Protein AF-A0A0R2FWJ2-F1 (afdb_monomer_lite)

Organism: NCBI:txid81857

pLDDT: mean 81.69, std 14.86, range [31.66, 96.94]

Structure (mmCIF, N/CA/C/O backbone):
data_AF-A0A0R2FWJ2-F1
#
_entry.id   AF-A0A0R2FWJ2-F1
#
loop_
_atom_site.group_PDB
_atom_site.id
_atom_site.type_symbol
_atom_site.label_atom_id
_atom_site.label_alt_id
_atom_site.label_comp_id
_atom_site.label_asym_id
_atom_site.label_entity_id
_atom_site.label_seq_id
_atom_site.pdbx_PDB_ins_code
_atom_site.Cartn_x
_atom_site.Cartn_y
_atom_site.Cartn_z
_atom_site.occupancy
_atom_site.B_iso_or_equiv
_atom_site.auth_seq_id
_atom_site.auth_comp_id
_atom_site.auth_asym_id
_atom_site.auth_atom_id
_atom_site.pdbx_PDB_model_num
ATOM 1 N N . MET A 1 1 ? -7.868 25.963 41.388 1.00 44.84 1 MET A N 1
ATOM 2 C CA . MET A 1 1 ? -6.825 24.918 41.203 1.00 44.84 1 MET A CA 1
ATOM 3 C C . MET A 1 1 ? -7.304 23.746 40.318 1.00 44.84 1 MET A C 1
ATOM 5 O O . MET A 1 1 ? -7.117 22.586 40.662 1.00 44.84 1 MET A O 1
ATOM 9 N N . THR A 1 2 ? -7.894 24.006 39.146 1.00 50.72 2 THR A N 1
ATOM 10 C CA . THR A 1 2 ? -8.572 22.974 38.318 1.00 50.72 2 THR A CA 1
ATOM 11 C C . THR A 1 2 ? -7.975 22.787 36.914 1.00 50.72 2 THR A C 1
ATOM 13 O O . THR A 1 2 ? -8.258 21.780 36.269 1.00 50.72 2 THR A O 1
ATOM 16 N N . ASN A 1 3 ? -7.087 23.681 36.459 1.00 49.19 3 ASN A N 1
ATOM 17 C CA . ASN A 1 3 ? -6.489 23.609 35.116 1.00 49.19 3 ASN A CA 1
ATOM 18 C C . ASN A 1 3 ? -5.319 22.613 35.000 1.00 49.19 3 ASN A C 1
ATOM 20 O O . ASN A 1 3 ? -5.151 21.996 33.952 1.00 49.19 3 ASN A O 1
ATOM 24 N N . GLY A 1 4 ? -4.558 22.370 36.076 1.00 49.94 4 GLY A N 1
ATOM 25 C CA . GLY A 1 4 ? -3.396 21.465 36.040 1.00 49.94 4 GLY A CA 1
ATOM 26 C C . GLY A 1 4 ? -3.750 19.980 35.870 1.00 49.94 4 GLY A C 1
ATOM 27 O O . GLY A 1 4 ? -3.051 19.254 35.168 1.00 49.94 4 GLY A O 1
ATOM 28 N N . LYS A 1 5 ? -4.869 19.520 36.452 1.00 53.81 5 LYS A N 1
ATOM 29 C CA . LYS A 1 5 ? -5.333 18.125 36.312 1.00 53.81 5 LYS A CA 1
ATOM 30 C C . LYS A 1 5 ? -5.916 17.845 34.922 1.00 53.81 5 LYS A C 1
ATOM 32 O O . LYS A 1 5 ? -5.626 16.793 34.359 1.00 53.81 5 LYS A O 1
ATOM 37 N N . LYS A 1 6 ? -6.652 18.807 34.346 1.00 57.78 6 LYS A N 1
ATOM 38 C CA . LYS A 1 6 ? -7.176 18.722 32.971 1.00 57.78 6 LYS A CA 1
ATOM 39 C C . LYS A 1 6 ? -6.047 18.709 31.941 1.00 57.78 6 LYS A C 1
ATOM 41 O O . LYS A 1 6 ? -6.050 17.837 31.086 1.00 57.78 6 LYS A O 1
ATOM 46 N N . GLY A 1 7 ? -5.055 19.596 32.087 1.00 60.72 7 GLY A N 1
ATOM 47 C CA . GLY A 1 7 ? -3.872 19.640 31.219 1.00 60.72 7 GLY A CA 1
ATOM 48 C C . GLY A 1 7 ? -3.038 18.357 31.264 1.00 60.72 7 GLY A C 1
ATOM 49 O O . GLY A 1 7 ? -2.607 17.864 30.230 1.00 60.72 7 GLY A O 1
ATOM 50 N N . LYS A 1 8 ? -2.864 17.760 32.451 1.00 58.31 8 LYS A N 1
ATOM 51 C CA . LYS A 1 8 ? -2.154 16.481 32.605 1.00 58.31 8 LYS A CA 1
ATOM 52 C C . LYS A 1 8 ? -2.916 15.314 31.963 1.00 58.31 8 LYS A C 1
ATOM 54 O O . LYS A 1 8 ? -2.298 14.468 31.327 1.00 58.31 8 LYS A O 1
ATOM 59 N N . GLN A 1 9 ? -4.245 15.278 32.087 1.00 67.69 9 GLN A N 1
ATOM 60 C CA . GLN A 1 9 ? -5.081 14.252 31.451 1.00 67.69 9 GLN A CA 1
ATOM 61 C C . GLN A 1 9 ? -5.111 14.377 29.923 1.00 67.69 9 GLN A C 1
ATOM 63 O O . GLN A 1 9 ? -4.990 13.360 29.241 1.00 67.69 9 GLN A O 1
ATOM 68 N N . THR A 1 10 ? -5.203 15.591 29.371 1.00 66.56 10 THR A N 1
ATOM 69 C CA . THR A 1 10 ? -5.123 15.792 27.914 1.00 66.56 10 THR A CA 1
ATOM 70 C C . THR A 1 10 ? -3.747 15.441 27.358 1.00 66.56 10 THR A C 1
ATOM 72 O O . THR A 1 10 ? -3.674 14.857 26.280 1.00 66.56 10 THR A O 1
ATOM 75 N N . LEU A 1 11 ? -2.663 15.716 28.092 1.00 64.69 11 LEU A N 1
ATOM 76 C CA . LEU A 1 11 ? -1.311 15.332 27.672 1.00 64.69 11 LEU A CA 1
ATOM 77 C C . LEU A 1 11 ? -1.111 13.813 27.663 1.00 64.69 11 LEU A C 1
ATOM 79 O O . LEU A 1 11 ? -0.530 13.279 26.725 1.00 64.69 11 LEU A O 1
ATOM 83 N N . ILE A 1 12 ? -1.617 13.111 28.681 1.00 72.19 12 ILE A N 1
ATOM 84 C CA . ILE A 1 12 ? -1.548 11.644 28.751 1.00 72.19 12 ILE A CA 1
ATOM 85 C C . ILE A 1 12 ? -2.386 11.015 27.630 1.00 72.19 12 ILE A C 1
ATOM 87 O O . ILE A 1 12 ? -1.925 10.089 26.967 1.00 72.19 12 ILE A O 1
ATOM 91 N N . ALA A 1 13 ? -3.578 11.551 27.355 1.00 70.94 13 ALA A N 1
ATOM 92 C CA . ALA A 1 13 ? -4.409 11.093 26.244 1.00 70.94 13 ALA A CA 1
ATOM 93 C C . ALA A 1 13 ? -3.731 11.324 24.880 1.00 70.94 13 ALA A C 1
ATOM 95 O O . ALA A 1 13 ? -3.728 10.429 24.037 1.00 70.94 13 ALA A O 1
ATOM 96 N N . ALA A 1 14 ? -3.098 12.484 24.678 1.00 68.50 14 ALA A N 1
ATOM 97 C CA . ALA A 1 14 ? -2.323 12.770 23.472 1.00 68.50 14 ALA A CA 1
ATOM 98 C C . ALA A 1 14 ? -1.078 11.869 23.352 1.00 68.50 14 ALA A C 1
ATOM 100 O O . ALA A 1 14 ? -0.763 11.397 22.263 1.00 68.50 14 ALA A O 1
ATOM 101 N N . GLY A 1 15 ? -0.398 11.568 24.461 1.00 68.12 15 GLY A N 1
ATOM 102 C CA . GLY A 1 15 ? 0.719 10.621 24.485 1.00 68.12 15 GLY A CA 1
ATOM 103 C C . GLY A 1 15 ? 0.290 9.208 24.084 1.00 68.12 15 GLY A C 1
ATOM 104 O O . GLY A 1 15 ? 0.913 8.594 23.220 1.00 68.12 15 GLY A O 1
ATOM 105 N N . ASN A 1 16 ? -0.830 8.725 24.627 1.00 77.44 16 ASN A N 1
ATOM 106 C CA . ASN A 1 16 ? -1.402 7.425 24.267 1.00 77.44 16 ASN A CA 1
ATOM 107 C C . ASN A 1 16 ? -1.866 7.381 22.801 1.00 77.44 16 ASN A C 1
ATOM 109 O O . ASN A 1 16 ? -1.733 6.348 22.138 1.00 77.44 16 ASN A O 1
ATOM 113 N N . TRP A 1 17 ? -2.367 8.507 22.283 1.00 76.31 17 TRP A N 1
ATOM 114 C CA . TRP A 1 17 ? -2.730 8.689 20.876 1.00 76.31 17 TRP A CA 1
ATOM 115 C C . TRP A 1 17 ? -1.514 8.516 19.959 1.00 76.31 17 TRP A C 1
ATOM 117 O O . TRP A 1 17 ? -1.523 7.661 19.071 1.00 76.31 17 TRP A O 1
ATOM 127 N N . VAL A 1 18 ? -0.436 9.264 20.223 1.00 75.69 18 VAL A N 1
ATOM 128 C CA . VAL A 1 18 ? 0.813 9.179 19.449 1.00 75.69 18 VAL A CA 1
ATOM 129 C C . VAL A 1 18 ? 1.409 7.774 19.538 1.00 75.69 18 VAL A C 1
ATOM 131 O O . VAL A 1 18 ? 1.821 7.215 18.523 1.00 75.69 18 VAL A O 1
ATOM 134 N N . TRP A 1 19 ? 1.407 7.172 20.729 1.00 78.75 19 TRP A N 1
ATOM 135 C CA . TRP A 1 19 ? 1.943 5.830 20.942 1.00 78.75 19 TRP A CA 1
ATOM 136 C C . TRP A 1 19 ? 1.187 4.755 20.149 1.00 78.75 19 TRP A C 1
ATOM 138 O O . TRP A 1 19 ? 1.800 3.903 19.503 1.00 78.75 19 TRP A O 1
ATOM 148 N N . SER A 1 20 ? -0.146 4.816 20.130 1.00 80.25 20 SER A N 1
ATOM 149 C CA . SER A 1 20 ? -0.970 3.857 19.381 1.00 80.25 20 SER A CA 1
ATOM 150 C C . SER A 1 20 ? -0.665 3.933 17.878 1.00 80.25 20 SER A C 1
ATOM 152 O O . SER A 1 20 ? -0.404 2.909 17.241 1.00 80.25 20 SER A O 1
ATOM 154 N N . LEU A 1 21 ? -0.582 5.148 17.324 1.00 77.75 21 LEU A N 1
ATOM 155 C CA . LEU A 1 21 ? -0.245 5.365 15.912 1.00 77.75 21 LEU A CA 1
ATOM 156 C C . LEU A 1 21 ? 1.183 4.960 15.558 1.00 77.75 21 LEU A C 1
ATOM 158 O O . LEU A 1 21 ? 1.403 4.409 14.474 1.00 77.75 21 LEU A O 1
ATOM 162 N N . PHE A 1 22 ? 2.123 5.189 16.473 1.00 81.88 22 PHE A N 1
ATOM 163 C CA . PHE A 1 22 ? 3.499 4.731 16.340 1.00 81.88 22 PHE A CA 1
ATOM 164 C C . PHE A 1 22 ? 3.560 3.205 16.239 1.00 81.88 22 PHE A C 1
ATOM 166 O O . PHE A 1 22 ? 4.126 2.672 15.288 1.00 81.88 22 PHE A O 1
ATOM 173 N N . THR A 1 23 ? 2.908 2.476 17.149 1.00 84.50 23 THR A N 1
ATOM 174 C CA . THR A 1 23 ? 2.935 1.002 17.117 1.00 84.50 23 THR A CA 1
ATOM 175 C C . THR A 1 23 ? 2.277 0.406 15.867 1.00 84.50 23 THR A C 1
ATOM 177 O O . THR A 1 23 ? 2.767 -0.599 15.348 1.00 84.50 23 THR A O 1
ATOM 180 N N . ALA A 1 24 ? 1.225 1.041 15.335 1.00 83.81 24 ALA A N 1
ATOM 181 C CA . ALA A 1 24 ? 0.614 0.641 14.066 1.00 83.81 24 ALA A CA 1
ATOM 182 C C . ALA A 1 24 ? 1.570 0.829 12.874 1.00 83.81 24 ALA A C 1
ATOM 184 O O . ALA A 1 24 ? 1.695 -0.056 12.027 1.00 83.81 24 ALA A O 1
ATOM 185 N N . ASN A 1 25 ? 2.279 1.958 12.823 1.00 84.75 25 ASN A N 1
ATOM 186 C CA . ASN A 1 25 ? 3.270 2.224 11.781 1.00 84.75 25 ASN A CA 1
ATOM 187 C C . ASN A 1 25 ? 4.496 1.318 11.891 1.00 84.75 25 ASN A C 1
ATOM 189 O O . ASN A 1 25 ? 4.996 0.882 10.861 1.00 84.75 25 ASN A O 1
ATOM 193 N N . VAL A 1 26 ? 4.972 1.007 13.101 1.00 84.38 26 VAL A N 1
ATOM 194 C CA . VAL A 1 26 ? 6.078 0.055 13.302 1.00 84.38 26 VAL A CA 1
ATOM 195 C C . VAL A 1 26 ? 5.707 -1.311 12.725 1.00 84.38 26 VAL A C 1
ATOM 197 O O . VAL A 1 26 ? 6.494 -1.888 11.977 1.00 84.38 26 VAL A O 1
ATOM 200 N N . ALA A 1 27 ? 4.496 -1.804 13.002 1.00 88.12 27 ALA A N 1
ATOM 201 C CA . ALA A 1 27 ? 4.009 -3.049 12.408 1.00 88.12 27 ALA A CA 1
ATOM 202 C C . ALA A 1 27 ? 3.964 -2.967 10.876 1.00 88.12 27 ALA A C 1
ATOM 204 O O . ALA A 1 27 ? 4.498 -3.840 10.194 1.00 88.12 27 ALA A O 1
ATOM 205 N N . TRP A 1 28 ? 3.373 -1.898 10.333 1.00 88.62 28 TRP A N 1
ATOM 206 C CA . TRP A 1 28 ? 3.296 -1.691 8.888 1.00 88.62 28 TRP A CA 1
ATOM 207 C C . TRP A 1 28 ? 4.685 -1.639 8.237 1.00 88.62 28 TRP A C 1
ATOM 209 O O . TRP A 1 28 ? 4.905 -2.278 7.209 1.00 88.62 28 TRP A O 1
ATOM 219 N N . PHE A 1 29 ? 5.630 -0.921 8.846 1.00 86.69 29 PHE A N 1
ATOM 220 C CA . PHE A 1 29 ? 6.991 -0.772 8.343 1.00 86.69 29 PHE A CA 1
ATOM 221 C C . PHE A 1 29 ? 7.725 -2.109 8.330 1.00 86.69 29 PHE A C 1
ATOM 223 O O . PHE A 1 29 ? 8.293 -2.463 7.304 1.00 86.69 29 PHE A O 1
ATOM 230 N N . LEU A 1 30 ? 7.662 -2.884 9.418 1.00 88.44 30 LEU A N 1
ATOM 231 C CA . LEU A 1 30 ? 8.299 -4.203 9.476 1.00 88.44 30 LEU A CA 1
ATOM 232 C C . LEU A 1 30 ? 7.738 -5.161 8.419 1.00 88.44 30 LEU A C 1
ATOM 234 O O . LEU A 1 30 ? 8.506 -5.873 7.778 1.00 88.44 30 LEU A O 1
ATOM 238 N N . ILE A 1 31 ? 6.423 -5.134 8.185 1.00 89.88 31 ILE A N 1
ATOM 239 C CA . ILE A 1 31 ? 5.777 -5.942 7.139 1.00 89.88 31 ILE A CA 1
ATOM 240 C C . ILE A 1 31 ? 6.250 -5.519 5.738 1.00 89.88 31 ILE A C 1
ATOM 242 O O . ILE A 1 31 ? 6.457 -6.366 4.873 1.00 89.88 31 ILE A O 1
ATOM 246 N N . ASN A 1 32 ? 6.425 -4.217 5.500 1.00 89.06 32 ASN A N 1
ATOM 247 C CA . ASN A 1 32 ? 6.738 -3.667 4.177 1.00 89.06 32 ASN A CA 1
ATOM 248 C C . ASN A 1 32 ? 8.227 -3.431 3.922 1.00 89.06 32 ASN A C 1
ATOM 250 O O . ASN A 1 32 ? 8.587 -3.036 2.813 1.00 89.06 32 ASN A O 1
ATOM 254 N N . PHE A 1 33 ? 9.095 -3.660 4.904 1.00 86.56 33 PHE A N 1
ATOM 255 C CA . PHE A 1 33 ? 10.507 -3.290 4.831 1.00 86.56 33 PHE A CA 1
ATOM 256 C C . PHE A 1 33 ? 11.197 -3.869 3.590 1.00 86.56 33 PHE A C 1
ATOM 258 O O . PHE A 1 33 ? 11.823 -3.142 2.821 1.00 86.56 33 PHE A O 1
ATOM 265 N N . THR A 1 34 ? 10.995 -5.161 3.328 1.00 87.25 34 THR A N 1
ATOM 266 C CA . THR A 1 34 ? 11.561 -5.843 2.157 1.00 87.25 34 THR A CA 1
ATOM 267 C C . THR A 1 34 ? 11.037 -5.274 0.835 1.00 87.25 34 THR A C 1
ATOM 269 O O . THR A 1 34 ? 11.797 -5.120 -0.123 1.00 87.25 34 THR A O 1
ATOM 272 N N . MET A 1 35 ? 9.751 -4.910 0.781 1.00 89.75 35 MET A N 1
ATOM 273 C CA . MET A 1 35 ? 9.154 -4.270 -0.394 1.00 89.75 35 MET A CA 1
ATOM 274 C C . MET A 1 35 ? 9.800 -2.903 -0.644 1.00 89.75 35 MET A C 1
ATOM 276 O O . MET A 1 35 ? 10.223 -2.625 -1.764 1.00 89.75 35 MET A O 1
ATOM 280 N N . ILE A 1 36 ? 9.964 -2.087 0.402 1.00 87.12 36 ILE A N 1
ATOM 281 C CA . ILE A 1 36 ? 10.589 -0.758 0.318 1.00 87.12 36 ILE A CA 1
ATOM 282 C C . ILE A 1 36 ? 12.020 -0.861 -0.225 1.00 87.12 36 ILE A C 1
ATOM 284 O O . ILE A 1 36 ? 12.383 -0.122 -1.141 1.00 87.12 36 ILE A O 1
ATOM 288 N N . LEU A 1 37 ? 12.816 -1.807 0.285 1.00 86.44 37 LEU A N 1
ATOM 289 C CA . LEU A 1 37 ? 14.166 -2.058 -0.230 1.00 86.44 37 LEU A CA 1
ATOM 290 C C . LEU A 1 37 ? 14.150 -2.454 -1.710 1.00 86.44 37 LEU A C 1
ATOM 292 O O . LEU A 1 37 ? 14.967 -1.965 -2.490 1.00 86.44 37 LEU A O 1
ATOM 296 N N . THR A 1 38 ? 13.193 -3.291 -2.107 1.00 90.19 38 THR A N 1
ATOM 297 C CA . THR A 1 38 ? 13.032 -3.723 -3.501 1.00 90.19 38 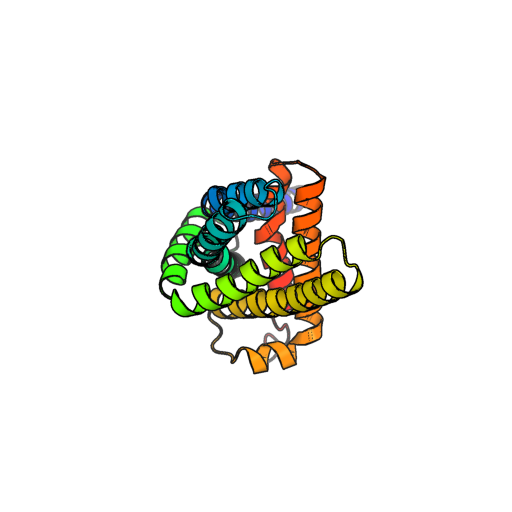THR A CA 1
ATOM 298 C C . THR A 1 38 ? 12.670 -2.550 -4.412 1.00 90.19 38 THR A C 1
ATOM 300 O O . THR A 1 38 ? 13.233 -2.440 -5.499 1.00 90.19 38 THR A O 1
ATOM 303 N N . VAL A 1 39 ? 11.806 -1.627 -3.971 1.00 88.00 39 VAL A N 1
ATOM 304 C CA . VAL A 1 39 ? 11.484 -0.392 -4.714 1.00 88.00 39 VAL A CA 1
ATOM 305 C C . VAL A 1 39 ? 12.723 0.482 -4.901 1.00 88.00 39 VAL A C 1
ATOM 307 O O . VAL A 1 39 ? 12.977 0.947 -6.013 1.00 88.00 39 VAL A O 1
ATOM 310 N N . ILE A 1 40 ? 13.515 0.686 -3.843 1.00 87.00 40 ILE A N 1
ATOM 311 C CA . ILE A 1 40 ? 14.754 1.478 -3.905 1.00 87.00 40 ILE A CA 1
ATOM 312 C C . ILE A 1 40 ? 15.730 0.846 -4.901 1.00 87.00 40 ILE A C 1
ATOM 314 O O . ILE A 1 40 ? 16.229 1.528 -5.797 1.00 87.00 40 ILE A O 1
ATOM 318 N N . LEU A 1 41 ? 15.947 -0.465 -4.801 1.00 88.81 41 LEU A N 1
ATOM 319 C CA . LEU A 1 41 ? 16.839 -1.194 -5.696 1.00 88.81 41 LEU A CA 1
ATOM 320 C C . LEU A 1 41 ? 16.356 -1.120 -7.153 1.00 88.81 41 LEU A C 1
ATOM 322 O O . LEU A 1 41 ? 17.127 -0.776 -8.051 1.00 88.81 41 LEU A O 1
ATOM 326 N N . LEU A 1 42 ? 15.060 -1.340 -7.385 1.00 90.31 42 LEU A N 1
ATOM 327 C CA . LEU A 1 42 ? 14.442 -1.219 -8.704 1.00 90.31 42 LEU A CA 1
ATOM 328 C C . LEU A 1 42 ? 14.582 0.200 -9.274 1.00 90.31 42 LEU A C 1
ATOM 330 O O . LEU A 1 42 ? 14.796 0.355 -10.477 1.00 90.31 42 LEU A O 1
ATOM 334 N N . SER A 1 43 ? 14.524 1.240 -8.435 1.00 86.25 43 SER A N 1
ATOM 335 C CA . SER A 1 43 ? 14.673 2.642 -8.853 1.00 86.25 43 SER A CA 1
ATOM 336 C C . SER A 1 43 ? 16.072 2.982 -9.380 1.00 86.25 43 SER A C 1
ATOM 338 O O . SER A 1 43 ? 16.196 3.875 -10.218 1.00 86.25 43 SER A O 1
ATOM 340 N N . HIS A 1 44 ? 17.104 2.225 -9.004 1.00 89.00 44 HIS A N 1
ATOM 341 C CA . HIS A 1 44 ? 18.488 2.445 -9.448 1.00 89.00 44 HIS A CA 1
ATOM 342 C C . HIS A 1 44 ? 18.938 1.514 -10.581 1.00 89.00 44 HIS A C 1
ATOM 344 O O . HIS A 1 44 ? 19.948 1.779 -11.226 1.00 89.00 44 HIS A O 1
ATOM 350 N N . LEU A 1 45 ? 18.177 0.459 -10.881 1.00 91.75 45 LEU A N 1
ATOM 351 C CA . LEU A 1 45 ? 18.521 -0.466 -11.962 1.00 91.75 45 LEU A CA 1
ATOM 352 C C . LEU A 1 45 ? 18.292 0.129 -13.361 1.00 91.75 45 LEU A C 1
ATOM 354 O O . LEU A 1 45 ? 17.248 0.745 -13.588 1.00 91.75 45 LEU A O 1
ATOM 358 N N . PRO A 1 46 ? 19.196 -0.082 -14.331 1.00 93.25 46 PRO A N 1
ATOM 359 C CA . PRO A 1 46 ? 18.925 0.255 -15.724 1.00 93.25 46 PRO A CA 1
ATOM 360 C C . PRO A 1 46 ? 17.800 -0.625 -16.284 1.00 93.25 46 PRO A C 1
ATOM 362 O O . PRO A 1 46 ? 17.584 -1.749 -15.827 1.00 93.25 46 PRO A O 1
ATOM 365 N N . ILE A 1 47 ? 17.085 -0.118 -17.291 1.00 93.62 47 ILE A N 1
ATOM 366 C CA . ILE A 1 47 ? 16.023 -0.880 -17.959 1.00 93.62 47 ILE A CA 1
ATOM 367 C C . ILE A 1 47 ? 16.662 -2.068 -18.692 1.00 93.62 47 ILE A C 1
ATOM 369 O O . ILE A 1 47 ? 17.542 -1.894 -19.530 1.00 93.62 47 ILE A O 1
ATOM 373 N N . GLY A 1 48 ? 16.218 -3.279 -18.363 1.00 93.38 48 GLY A N 1
ATOM 374 C CA . GLY A 1 48 ? 16.740 -4.534 -18.899 1.00 93.38 48 GLY A CA 1
ATOM 375 C C . GLY A 1 48 ? 16.092 -5.744 -18.226 1.00 93.38 48 GLY A C 1
ATOM 376 O O . GLY A 1 48 ? 15.174 -5.595 -17.419 1.00 93.38 48 GLY A O 1
ATOM 377 N N . ILE A 1 49 ? 16.580 -6.951 -18.522 1.00 93.38 49 ILE A N 1
ATOM 378 C CA . ILE A 1 49 ? 16.031 -8.199 -17.955 1.00 93.38 49 ILE A CA 1
ATOM 379 C C . ILE A 1 49 ? 15.988 -8.173 -16.411 1.00 93.38 49 ILE A C 1
ATOM 381 O O . ILE A 1 49 ? 14.926 -8.467 -15.857 1.00 93.38 49 ILE A O 1
ATOM 385 N N . PRO A 1 50 ? 17.055 -7.755 -15.690 1.00 94.00 50 PRO A N 1
ATOM 386 C CA . PRO A 1 50 ? 17.020 -7.701 -14.226 1.00 94.00 50 PRO A CA 1
ATOM 387 C C . PRO A 1 50 ? 15.952 -6.744 -13.682 1.00 94.00 50 PRO A C 1
ATOM 389 O O . PRO A 1 50 ? 15.319 -7.039 -12.672 1.00 94.00 50 PRO A O 1
ATOM 392 N N . PHE A 1 51 ? 15.709 -5.625 -14.370 1.00 94.88 51 PHE A N 1
ATOM 393 C CA . PHE A 1 51 ? 14.680 -4.657 -13.992 1.00 94.88 51 PHE A CA 1
ATOM 394 C C . PHE A 1 51 ? 13.279 -5.272 -14.051 1.00 94.88 51 PHE A C 1
ATOM 396 O O . PHE A 1 51 ? 12.528 -5.171 -13.085 1.00 94.88 51 PHE A O 1
ATOM 403 N N . PHE A 1 52 ? 12.934 -5.972 -15.135 1.00 94.38 52 PHE A N 1
ATOM 404 C CA . PHE A 1 52 ? 11.622 -6.617 -15.246 1.00 94.38 52 PHE A CA 1
ATOM 405 C C . PHE A 1 52 ? 11.462 -7.797 -14.282 1.00 94.38 52 PHE A C 1
ATOM 407 O O . PHE A 1 52 ? 10.403 -7.939 -13.673 1.00 94.38 52 PHE A O 1
ATOM 414 N N . ALA A 1 53 ? 12.511 -8.601 -14.083 1.00 95.19 53 ALA A N 1
ATOM 415 C CA . ALA A 1 53 ? 12.486 -9.704 -13.123 1.00 95.19 53 ALA A CA 1
ATOM 416 C C . ALA A 1 53 ? 12.213 -9.207 -11.693 1.00 95.19 53 ALA A C 1
ATOM 418 O O . ALA A 1 53 ? 11.327 -9.717 -11.007 1.00 95.19 53 ALA A O 1
ATOM 419 N N . ILE A 1 54 ? 12.917 -8.157 -11.264 1.00 94.56 54 ILE A N 1
ATOM 420 C CA . ILE A 1 54 ? 12.711 -7.546 -9.945 1.00 94.56 54 ILE A CA 1
ATOM 421 C C . ILE A 1 54 ? 11.365 -6.814 -9.884 1.00 94.56 54 ILE A C 1
ATOM 423 O O . ILE A 1 54 ? 10.708 -6.835 -8.847 1.00 94.56 54 ILE A O 1
ATOM 427 N N . GLY A 1 55 ? 10.897 -6.244 -10.996 1.00 94.88 55 GLY A N 1
ATOM 428 C CA . GLY A 1 55 ? 9.552 -5.682 -11.122 1.00 94.88 55 GLY A CA 1
ATOM 429 C C . GLY A 1 55 ? 8.441 -6.704 -10.856 1.00 94.88 55 GLY A C 1
ATOM 430 O O . GLY A 1 55 ? 7.487 -6.401 -10.141 1.00 94.88 55 GLY A O 1
ATOM 431 N N . LEU A 1 56 ? 8.578 -7.935 -11.357 1.00 95.69 56 LEU A N 1
ATOM 432 C CA . LEU A 1 56 ? 7.632 -9.020 -11.071 1.00 95.69 56 LEU A CA 1
ATOM 433 C C . LEU A 1 56 ? 7.671 -9.443 -9.598 1.00 95.69 56 LEU A C 1
ATOM 435 O O . LEU A 1 56 ? 6.620 -9.636 -8.983 1.00 95.69 56 LEU A O 1
ATOM 439 N N . ILE A 1 57 ? 8.867 -9.525 -9.008 1.00 96.00 57 ILE A N 1
ATOM 440 C CA . ILE A 1 57 ? 9.023 -9.781 -7.567 1.00 96.00 57 ILE A CA 1
ATOM 441 C C . ILE A 1 57 ? 8.335 -8.675 -6.759 1.00 96.00 57 ILE A C 1
ATOM 443 O O . ILE A 1 57 ? 7.598 -8.971 -5.818 1.00 96.00 57 ILE A O 1
ATOM 447 N N . LEU A 1 58 ? 8.515 -7.413 -7.156 1.00 94.81 58 LEU A N 1
ATOM 448 C CA . LEU A 1 58 ? 7.873 -6.271 -6.515 1.00 94.81 58 LEU A CA 1
ATOM 449 C C . LEU A 1 58 ? 6.343 -6.377 -6.568 1.00 94.81 58 LEU A C 1
ATOM 451 O O . LEU A 1 58 ? 5.696 -6.134 -5.554 1.00 94.81 58 LEU A O 1
ATOM 455 N N . ILE A 1 59 ? 5.759 -6.787 -7.698 1.00 96.25 59 ILE A N 1
ATOM 456 C CA . ILE A 1 59 ? 4.308 -7.030 -7.804 1.00 96.25 59 ILE A CA 1
ATOM 457 C C . ILE A 1 59 ? 3.859 -8.091 -6.790 1.00 96.25 59 ILE A C 1
ATOM 459 O O . ILE A 1 59 ? 2.886 -7.875 -6.063 1.00 96.25 59 ILE A O 1
ATOM 463 N N . GLY A 1 60 ? 4.590 -9.202 -6.674 1.00 95.50 60 GLY A N 1
ATOM 464 C CA . GLY A 1 60 ? 4.314 -10.221 -5.656 1.00 95.50 60 GLY A CA 1
ATOM 465 C C . GLY A 1 60 ? 4.387 -9.659 -4.232 1.00 95.50 60 GLY A C 1
ATOM 466 O O . GLY A 1 60 ? 3.496 -9.894 -3.414 1.00 95.50 60 GLY A O 1
ATOM 467 N N . MET A 1 61 ? 5.402 -8.842 -3.945 1.00 95.00 61 MET A N 1
ATOM 468 C CA . MET A 1 61 ? 5.561 -8.190 -2.643 1.00 95.00 61 MET A CA 1
ATOM 469 C C . MET A 1 61 ? 4.444 -7.183 -2.342 1.00 95.00 61 MET A C 1
ATOM 471 O O . MET A 1 61 ? 3.961 -7.136 -1.212 1.00 95.00 61 MET A O 1
ATOM 475 N N . LEU A 1 62 ? 3.980 -6.416 -3.329 1.00 93.81 62 LEU A N 1
ATOM 476 C CA . LEU A 1 62 ? 2.841 -5.508 -3.169 1.00 93.81 62 LEU A CA 1
ATOM 477 C C . LEU A 1 62 ? 1.556 -6.277 -2.815 1.00 93.81 62 LEU A C 1
ATOM 479 O O . LEU A 1 62 ? 0.786 -5.822 -1.963 1.00 93.81 62 LEU A O 1
ATOM 483 N N . ALA A 1 63 ? 1.347 -7.451 -3.422 1.00 95.69 63 ALA A N 1
ATOM 484 C CA . ALA A 1 63 ? 0.176 -8.297 -3.184 1.00 95.69 63 ALA A CA 1
ATOM 485 C C . ALA A 1 63 ? 0.173 -8.942 -1.788 1.00 95.69 63 ALA A C 1
ATOM 487 O O . ALA A 1 63 ? -0.883 -9.056 -1.166 1.00 95.69 63 ALA A O 1
ATOM 488 N N . VAL A 1 64 ? 1.340 -9.362 -1.291 1.00 95.06 64 VAL A N 1
ATOM 489 C CA . VAL A 1 64 ? 1.474 -10.079 -0.008 1.00 95.06 64 VAL A CA 1
ATOM 490 C C . VAL A 1 64 ? 1.680 -9.121 1.171 1.00 95.06 64 VAL A C 1
ATOM 492 O O . VAL A 1 64 ? 1.137 -9.324 2.258 1.00 95.06 64 VAL A O 1
ATOM 495 N N . PHE A 1 65 ? 2.435 -8.044 0.983 1.00 93.06 65 PHE A N 1
ATOM 496 C CA . PHE A 1 65 ? 2.813 -7.151 2.078 1.00 93.06 65 PHE A CA 1
ATOM 497 C C . PHE A 1 65 ? 1.992 -5.863 2.063 1.00 93.06 65 PHE A C 1
ATOM 499 O O . PHE A 1 65 ? 1.272 -5.568 3.019 1.00 93.06 65 PHE A O 1
ATOM 506 N N . THR A 1 66 ? 2.031 -5.103 0.972 1.00 90.94 66 THR A N 1
ATOM 507 C CA . THR A 1 66 ? 1.577 -3.702 0.975 1.00 90.94 66 THR A CA 1
ATOM 508 C C . THR A 1 66 ? 0.070 -3.529 0.983 1.00 90.94 66 THR A C 1
ATOM 510 O O . THR A 1 66 ? -0.458 -2.820 1.840 1.00 90.94 66 THR A O 1
ATOM 513 N N . LEU A 1 67 ? -0.653 -4.192 0.085 1.00 93.12 67 LEU A N 1
ATOM 514 C CA . LEU A 1 67 ? -2.112 -4.062 0.043 1.00 93.12 67 LEU A CA 1
ATOM 515 C C . LEU A 1 67 ? -2.804 -4.665 1.278 1.00 93.12 67 LEU A C 1
ATOM 517 O O . LEU A 1 67 ? -3.676 -3.999 1.854 1.00 93.12 67 LEU A O 1
ATOM 521 N N . PRO A 1 68 ? -2.402 -5.857 1.767 1.00 93.12 68 PRO A N 1
ATOM 522 C CA . PRO A 1 68 ? -2.974 -6.411 2.989 1.00 93.12 68 PRO A CA 1
ATOM 523 C C . PRO A 1 68 ? -2.654 -5.554 4.217 1.00 93.12 68 PRO A C 1
ATOM 525 O O . PRO A 1 68 ? -3.521 -5.343 5.064 1.00 93.12 68 PRO A O 1
ATOM 528 N N . SER A 1 69 ? -1.435 -5.008 4.312 1.00 91.88 69 SER A N 1
ATOM 529 C CA . SER A 1 69 ? -1.049 -4.156 5.446 1.00 91.88 69 SER A CA 1
ATOM 530 C C . SER A 1 69 ? -1.775 -2.812 5.451 1.00 91.88 69 SER A C 1
ATOM 532 O O . SER A 1 69 ? -2.105 -2.321 6.527 1.00 91.88 69 SER A O 1
ATOM 534 N N . LEU A 1 70 ? -2.097 -2.235 4.288 1.00 91.00 70 LEU A N 1
ATOM 535 C CA . LEU A 1 70 ? -2.920 -1.025 4.217 1.00 91.00 70 LEU A CA 1
ATOM 536 C C . LEU A 1 70 ? -4.321 -1.272 4.798 1.00 91.00 70 LEU A C 1
ATOM 538 O O . LEU A 1 70 ? -4.784 -0.511 5.646 1.00 91.00 70 LEU A O 1
ATOM 542 N N . THR A 1 71 ? -4.958 -2.377 4.401 1.00 91.56 71 THR A N 1
ATOM 543 C CA . THR A 1 71 ? -6.261 -2.802 4.948 1.00 91.56 71 THR A CA 1
ATOM 544 C C . THR A 1 71 ? -6.174 -3.032 6.460 1.00 91.56 71 THR A C 1
ATOM 546 O O . THR A 1 71 ? -7.045 -2.605 7.218 1.00 91.56 71 THR A O 1
ATOM 549 N N . ALA A 1 72 ? -5.085 -3.652 6.918 1.00 91.62 72 ALA A N 1
ATOM 550 C CA . ALA A 1 72 ? -4.848 -3.909 8.331 1.00 91.62 72 ALA A CA 1
ATOM 551 C C . ALA A 1 72 ? -4.680 -2.634 9.165 1.00 91.62 72 ALA A C 1
ATOM 553 O O . ALA A 1 72 ? -5.162 -2.580 10.298 1.00 91.62 72 ALA A O 1
ATOM 554 N N . VAL A 1 73 ? -4.027 -1.607 8.611 1.00 90.06 73 VAL A N 1
ATOM 555 C CA . VAL A 1 73 ? -3.903 -0.302 9.267 1.00 90.06 73 VAL A CA 1
ATOM 556 C C . VAL A 1 73 ? -5.263 0.386 9.359 1.00 90.06 73 VAL A C 1
ATOM 558 O O . VAL A 1 73 ? -5.589 0.888 10.431 1.00 90.06 73 VAL A O 1
ATOM 561 N N . PHE A 1 74 ? -6.094 0.350 8.311 1.00 89.19 74 PHE A N 1
ATOM 562 C CA . PHE A 1 74 ? -7.462 0.881 8.396 1.00 89.19 74 PHE A CA 1
ATOM 563 C C . PHE A 1 74 ? -8.303 0.164 9.459 1.00 89.19 74 PHE A C 1
ATOM 565 O O . PHE A 1 74 ? -8.962 0.832 10.251 1.00 89.19 74 PHE A O 1
ATOM 572 N N . ALA A 1 75 ? -8.214 -1.165 9.551 1.00 88.19 75 ALA A N 1
ATOM 573 C CA . ALA A 1 75 ? -8.893 -1.932 10.598 1.00 88.19 75 ALA A CA 1
ATOM 574 C C . ALA A 1 75 ? -8.373 -1.612 12.012 1.00 88.19 75 ALA A C 1
ATOM 576 O O . ALA A 1 75 ? -9.139 -1.573 12.974 1.00 88.19 75 ALA A O 1
ATOM 577 N N . ALA A 1 76 ? -7.066 -1.379 12.163 1.00 87.00 76 ALA A N 1
ATOM 578 C CA . ALA A 1 76 ? -6.489 -0.980 13.443 1.00 87.00 76 ALA A CA 1
ATOM 579 C C . ALA A 1 76 ? -6.920 0.436 13.853 1.00 87.00 76 ALA A C 1
ATOM 581 O O . ALA A 1 76 ? -7.191 0.666 15.028 1.00 87.00 76 ALA A O 1
ATOM 582 N N . VAL A 1 77 ? -7.012 1.365 12.896 1.00 84.88 77 VAL A N 1
ATOM 583 C CA . VAL A 1 77 ? -7.500 2.734 13.121 1.00 84.88 77 VAL A CA 1
ATOM 584 C C . VAL A 1 77 ? -8.983 2.748 13.492 1.00 84.88 77 VAL A C 1
ATOM 586 O O . VAL A 1 77 ? -9.361 3.477 14.405 1.00 84.88 77 VAL A O 1
ATOM 589 N N . ASP A 1 78 ? -9.802 1.926 12.836 1.00 84.44 78 ASP A N 1
ATOM 590 C CA . ASP A 1 78 ? -11.229 1.782 13.142 1.00 84.44 78 ASP A CA 1
ATOM 591 C C . ASP A 1 78 ? -11.454 1.319 14.592 1.00 84.44 78 ASP A C 1
ATOM 593 O O . ASP A 1 78 ? -12.125 1.999 15.369 1.00 84.44 78 ASP A O 1
ATOM 597 N N . ARG A 1 79 ? -10.779 0.236 15.009 1.00 80.62 79 ARG A N 1
ATOM 598 C CA . ARG A 1 79 ? -10.820 -0.231 16.408 1.00 80.62 79 ARG A CA 1
ATOM 599 C C . ARG A 1 79 ? -10.285 0.799 17.388 1.00 80.62 79 ARG A C 1
ATOM 601 O O . ARG A 1 79 ? -10.839 0.974 18.468 1.00 80.62 79 ARG A O 1
ATOM 608 N N . TRP A 1 80 ? -9.215 1.492 17.013 1.00 81.00 80 TRP A N 1
ATOM 609 C CA . TRP A 1 80 ? -8.618 2.522 17.848 1.00 81.00 80 TRP A CA 1
ATOM 610 C C . TRP A 1 80 ? -9.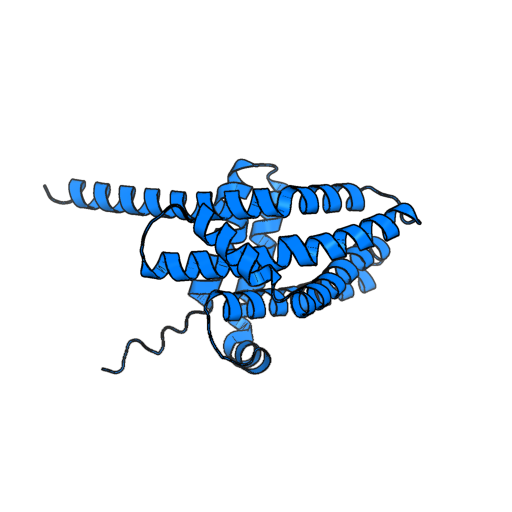581 3.694 18.117 1.00 81.00 80 TRP A C 1
ATOM 612 O O . TRP A 1 80 ? -9.590 4.207 19.236 1.00 81.00 80 TRP A O 1
ATOM 622 N N . GLU A 1 81 ? -10.435 4.081 17.160 1.00 74.25 81 GLU A N 1
ATOM 623 C CA . GLU A 1 81 ? -11.480 5.088 17.411 1.00 74.25 81 GLU A CA 1
ATOM 624 C C . GLU A 1 81 ? -12.546 4.621 18.417 1.00 74.25 81 GLU A C 1
ATOM 626 O O . GLU A 1 81 ? -13.136 5.462 19.095 1.00 74.25 81 GLU A O 1
ATOM 631 N N . ILE A 1 82 ? -12.795 3.312 18.521 1.00 75.12 82 ILE A N 1
ATOM 632 C CA . ILE A 1 82 ? -13.796 2.735 19.432 1.00 75.12 82 ILE A CA 1
ATOM 633 C C . ILE A 1 82 ? -13.201 2.526 20.834 1.00 75.12 82 ILE A C 1
ATOM 635 O O . ILE A 1 82 ? -13.830 2.859 21.835 1.00 75.12 82 ILE A O 1
ATOM 639 N N . GLU A 1 83 ? -11.981 1.992 20.910 1.00 73.56 83 GLU A N 1
ATOM 640 C CA . GLU A 1 83 ? -11.349 1.536 22.159 1.00 73.56 83 GLU A CA 1
ATOM 641 C C . GLU A 1 83 ? -10.443 2.604 22.812 1.00 73.56 83 GLU A C 1
ATOM 643 O O . GLU A 1 83 ? -10.078 2.493 23.982 1.00 73.56 83 GLU A O 1
ATOM 648 N N . GLY A 1 84 ? -10.084 3.670 22.088 1.00 59.59 84 GLY A N 1
ATOM 649 C CA . GLY A 1 84 ? -9.465 4.889 22.624 1.00 59.59 84 GLY A CA 1
ATOM 650 C C . GLY A 1 84 ? -7.966 4.821 22.957 1.00 59.59 84 GLY A C 1
ATOM 651 O O . GLY A 1 84 ? -7.304 5.862 22.927 1.00 59.59 84 GLY A O 1
ATOM 652 N N . SER A 1 85 ? -7.383 3.647 23.233 1.00 62.56 85 SER A N 1
ATOM 653 C CA . SER A 1 85 ? -5.922 3.488 23.388 1.00 62.56 85 SER A CA 1
ATOM 654 C C . SER A 1 85 ? -5.469 2.027 23.461 1.00 62.56 85 SER A C 1
ATOM 656 O O . SER A 1 85 ? -6.121 1.220 24.115 1.00 62.56 85 SER A O 1
ATOM 658 N N . GLY A 1 86 ? -4.307 1.706 22.879 1.00 65.81 86 GLY A N 1
ATOM 659 C CA . GLY A 1 86 ? -3.683 0.384 23.002 1.00 65.81 86 GLY A CA 1
ATOM 660 C C . GLY A 1 86 ? -2.503 0.182 22.048 1.00 65.81 86 GLY A C 1
ATOM 661 O O . GLY A 1 86 ? -2.308 0.944 21.102 1.00 65.81 86 GLY A O 1
ATOM 662 N N . THR A 1 87 ? -1.693 -0.852 22.280 1.00 72.12 87 THR A N 1
ATOM 663 C CA . THR A 1 87 ? -0.634 -1.258 21.345 1.00 72.12 87 THR A CA 1
ATOM 664 C C . THR A 1 87 ? -1.260 -1.897 20.101 1.00 72.12 87 THR A C 1
ATOM 666 O O . THR A 1 87 ? -1.621 -3.071 20.089 1.00 72.12 87 THR A O 1
ATOM 669 N N . LEU A 1 88 ? -1.370 -1.128 19.014 1.00 82.81 88 LEU A N 1
ATOM 670 C CA . LEU A 1 88 ? -2.018 -1.559 17.766 1.00 82.81 88 LEU A CA 1
ATOM 671 C C . LEU A 1 88 ? -1.174 -2.534 16.937 1.00 82.81 88 LEU A C 1
ATOM 673 O O . LEU A 1 88 ? -1.646 -3.043 15.924 1.00 82.81 88 LEU A O 1
ATOM 677 N N . PHE A 1 89 ? 0.055 -2.824 17.365 1.00 83.75 89 PHE A N 1
ATOM 678 C CA . PHE A 1 89 ? 0.972 -3.717 16.663 1.00 83.75 89 PHE A CA 1
ATOM 679 C C . PHE A 1 89 ? 0.352 -5.091 16.365 1.00 83.75 89 PHE A C 1
ATOM 681 O O . PHE A 1 89 ? 0.314 -5.536 15.217 1.00 83.75 89 PHE A O 1
ATOM 688 N N . THR A 1 90 ? -0.172 -5.762 17.394 1.00 84.69 90 THR A N 1
ATOM 689 C CA . THR A 1 90 ? -0.758 -7.105 17.258 1.00 84.69 90 THR A CA 1
ATOM 690 C C . THR A 1 90 ? -2.051 -7.069 16.448 1.00 84.69 90 THR A C 1
ATOM 692 O O . THR A 1 90 ? -2.318 -7.994 15.682 1.00 84.69 90 THR A O 1
ATOM 695 N N . THR A 1 91 ? -2.823 -5.986 16.563 1.00 87.06 91 THR A N 1
ATOM 696 C CA . THR A 1 91 ? -4.029 -5.738 15.766 1.00 87.06 91 THR A CA 1
ATOM 697 C C . THR A 1 91 ? -3.696 -5.614 14.283 1.00 87.06 91 THR A C 1
ATOM 699 O O . THR A 1 91 ? -4.307 -6.303 13.467 1.00 87.06 91 THR A O 1
ATOM 702 N N . VAL A 1 92 ? -2.687 -4.812 13.923 1.00 89.00 92 VAL A N 1
ATOM 703 C CA . VAL A 1 92 ? -2.211 -4.696 12.536 1.00 89.00 92 VAL A CA 1
ATOM 704 C C . VAL A 1 92 ? -1.730 -6.053 12.026 1.00 89.00 92 VAL A C 1
ATOM 706 O O . VAL A 1 92 ? -2.140 -6.473 10.950 1.00 89.00 92 VAL A O 1
ATOM 709 N N . PHE A 1 93 ? -0.928 -6.788 12.797 1.00 89.31 93 PHE A N 1
ATOM 710 C CA . PHE A 1 93 ? -0.404 -8.080 12.347 1.00 89.31 93 PHE A CA 1
ATOM 711 C C . PHE A 1 93 ? -1.510 -9.130 12.126 1.00 89.31 93 PHE A C 1
ATOM 713 O O . PHE A 1 93 ? -1.534 -9.808 11.099 1.00 89.31 93 PHE A O 1
ATOM 720 N N . LYS A 1 94 ? -2.478 -9.231 13.047 1.00 91.06 94 LYS A N 1
ATOM 721 C CA . LYS A 1 94 ? -3.632 -10.135 12.900 1.00 91.06 94 LYS A CA 1
ATOM 722 C C . LYS A 1 94 ? -4.493 -9.766 11.692 1.00 91.06 94 LYS A C 1
ATOM 724 O O . LYS A 1 94 ? -4.850 -10.644 10.909 1.00 91.06 94 LYS A O 1
ATOM 729 N N . ASN A 1 95 ? -4.805 -8.482 11.519 1.00 91.75 95 ASN A N 1
ATOM 730 C CA . ASN A 1 95 ? -5.615 -8.027 10.389 1.00 91.75 95 ASN A CA 1
ATOM 731 C C . ASN A 1 95 ? -4.873 -8.167 9.054 1.00 91.75 95 ASN A C 1
ATOM 733 O O . ASN A 1 95 ? -5.504 -8.454 8.041 1.00 91.75 95 ASN A O 1
ATOM 737 N N . TRP A 1 96 ? -3.543 -8.046 9.049 1.00 94.25 96 TRP A N 1
ATOM 738 C CA . TRP A 1 96 ? -2.714 -8.323 7.876 1.00 94.25 96 TRP A CA 1
ATOM 739 C C . TRP A 1 96 ? -2.841 -9.790 7.443 1.00 94.25 96 TRP A C 1
ATOM 741 O O . TRP A 1 96 ? -3.133 -10.055 6.276 1.00 94.25 96 TRP A O 1
ATOM 751 N N . LEU A 1 97 ? -2.743 -10.736 8.386 1.00 92.94 97 LEU A N 1
ATOM 752 C CA . LEU A 1 97 ? -2.954 -12.164 8.111 1.00 92.94 97 LEU A CA 1
ATOM 753 C C . LEU A 1 97 ? -4.368 -12.471 7.592 1.00 92.94 97 LEU A C 1
ATOM 755 O O . LEU A 1 97 ? -4.541 -13.332 6.730 1.00 92.94 97 LEU A O 1
ATOM 759 N N . LEU A 1 98 ? -5.392 -11.774 8.089 1.00 92.31 98 LEU A N 1
ATOM 760 C CA . LEU A 1 98 ? -6.757 -11.922 7.577 1.00 92.31 98 LEU A CA 1
ATOM 761 C C . LEU A 1 98 ? -6.896 -11.359 6.157 1.00 92.31 98 LEU A C 1
ATOM 763 O O . LEU A 1 98 ? -7.504 -12.004 5.302 1.00 92.31 98 LEU A O 1
ATOM 767 N N . ALA A 1 99 ? -6.296 -10.200 5.882 1.00 91.19 99 ALA A N 1
ATOM 768 C CA . ALA A 1 99 ? -6.335 -9.558 4.572 1.00 91.19 99 ALA A CA 1
ATOM 769 C C . ALA A 1 99 ? -5.567 -10.346 3.490 1.00 91.19 99 ALA A C 1
ATOM 771 O O . ALA A 1 99 ? -5.930 -10.273 2.313 1.00 91.19 99 ALA A O 1
ATOM 772 N N . LEU A 1 100 ? -4.573 -11.162 3.870 1.00 91.50 100 LEU A N 1
ATOM 773 C CA . LEU A 1 100 ? -3.886 -12.092 2.959 1.00 91.50 100 LEU A CA 1
ATOM 774 C C . LEU A 1 100 ? -4.834 -13.102 2.304 1.00 91.50 100 LEU A C 1
ATOM 776 O O . LEU A 1 100 ? -4.602 -13.502 1.163 1.00 91.50 100 LEU A O 1
ATOM 780 N N . LYS A 1 101 ? -5.926 -13.484 2.980 1.00 91.38 101 LYS A N 1
ATOM 781 C CA . LYS A 1 101 ? -6.912 -14.431 2.430 1.00 91.38 101 LYS A CA 1
ATOM 782 C C . LYS A 1 101 ? -7.571 -13.911 1.150 1.00 91.38 101 LYS A C 1
ATOM 784 O O . LYS A 1 101 ? -8.049 -14.697 0.342 1.00 91.38 101 LYS A O 1
ATOM 789 N N . GLN A 1 102 ? -7.559 -12.597 0.928 1.00 89.00 102 GLN A N 1
ATOM 790 C CA . GLN A 1 102 ? -8.106 -11.954 -0.267 1.00 89.00 102 GLN A CA 1
ATOM 791 C C . GLN A 1 102 ? -7.067 -11.836 -1.395 1.00 89.00 102 GLN A C 1
ATOM 793 O O . GLN A 1 102 ? -6.997 -10.822 -2.092 1.00 89.00 102 GLN A O 1
ATOM 798 N N . TRP A 1 103 ? -6.261 -12.885 -1.572 1.00 87.81 103 TRP A N 1
ATOM 799 C CA . TRP A 1 103 ? -5.126 -12.946 -2.495 1.00 87.81 103 TRP A CA 1
ATOM 800 C C . TRP A 1 103 ? -5.451 -12.449 -3.909 1.00 87.81 103 TRP A C 1
ATOM 802 O O . TRP A 1 103 ? -4.708 -11.633 -4.441 1.00 87.81 103 TRP A O 1
ATOM 812 N N . GLN A 1 104 ? -6.570 -12.881 -4.498 1.00 91.06 104 GLN A N 1
ATOM 813 C CA . GLN A 1 104 ? -6.932 -12.519 -5.875 1.00 91.06 104 GLN A CA 1
ATOM 814 C C . GLN A 1 104 ? -7.087 -11.003 -6.051 1.00 91.06 104 GLN A C 1
ATOM 816 O O . GLN A 1 104 ? -6.489 -10.412 -6.948 1.00 91.06 104 GLN A O 1
ATOM 821 N N . ASN A 1 105 ? -7.828 -10.356 -5.147 1.00 90.00 105 ASN A N 1
ATOM 822 C CA . ASN A 1 105 ? -8.014 -8.906 -5.169 1.00 90.00 105 ASN A CA 1
ATOM 823 C C . ASN A 1 105 ? -6.686 -8.173 -4.964 1.00 90.00 105 ASN A C 1
ATOM 825 O O . ASN A 1 105 ? -6.402 -7.197 -5.657 1.00 90.00 105 ASN A O 1
ATOM 829 N N . ASN A 1 106 ? -5.862 -8.656 -4.032 1.00 92.94 106 ASN A N 1
ATOM 830 C CA . ASN A 1 106 ? -4.558 -8.060 -3.769 1.00 92.94 106 ASN A CA 1
ATOM 831 C C . ASN A 1 106 ? -3.641 -8.191 -4.991 1.00 92.94 106 ASN A C 1
ATOM 833 O O . ASN A 1 106 ? -2.983 -7.225 -5.358 1.00 92.94 106 ASN A O 1
ATOM 837 N N . LEU A 1 107 ? -3.641 -9.336 -5.674 1.00 94.69 107 LEU A N 1
ATOM 838 C CA . LEU A 1 107 ? -2.829 -9.549 -6.868 1.00 94.69 107 LEU A CA 1
ATOM 839 C C . LEU A 1 107 ? -3.238 -8.626 -8.023 1.00 94.69 107 LEU A C 1
ATOM 841 O O . LEU A 1 107 ? -2.361 -8.072 -8.684 1.00 94.69 107 LEU A O 1
ATOM 845 N N . ILE A 1 108 ? -4.541 -8.419 -8.249 1.00 95.19 108 ILE A N 1
ATOM 846 C CA . ILE A 1 108 ? -5.038 -7.512 -9.299 1.00 95.19 108 ILE A CA 1
ATOM 847 C C . ILE A 1 108 ? -4.545 -6.086 -9.040 1.00 95.19 108 ILE A C 1
ATOM 849 O O . ILE A 1 108 ? -3.881 -5.491 -9.890 1.00 95.19 108 ILE A O 1
ATOM 853 N N . PHE A 1 109 ? -4.809 -5.549 -7.846 1.00 94.81 109 PHE A N 1
ATOM 854 C CA . PHE A 1 109 ? -4.383 -4.192 -7.502 1.00 94.81 109 PHE A CA 1
ATOM 855 C C . PHE A 1 109 ? -2.859 -4.051 -7.472 1.00 94.81 109 PHE A C 1
ATOM 857 O O . PHE A 1 109 ? -2.340 -3.021 -7.896 1.00 94.81 109 PHE A O 1
ATOM 864 N N . ALA A 1 110 ? -2.134 -5.079 -7.029 1.00 95.69 110 ALA A N 1
ATOM 865 C CA . ALA A 1 110 ? -0.676 -5.078 -7.014 1.00 95.69 110 ALA A CA 1
ATOM 866 C C . ALA A 1 110 ? -0.089 -5.087 -8.424 1.00 95.69 110 ALA A C 1
ATOM 868 O O . ALA A 1 110 ? 0.884 -4.385 -8.678 1.00 95.69 110 ALA A O 1
ATOM 869 N N . SER A 1 111 ? -0.691 -5.842 -9.343 1.00 96.50 111 SER A N 1
ATOM 870 C CA . SER A 1 111 ? -0.261 -5.897 -10.742 1.00 96.50 111 SER A CA 1
ATOM 871 C C . SER A 1 111 ? -0.483 -4.555 -11.430 1.00 96.50 111 SER A C 1
ATOM 873 O O . SER A 1 111 ? 0.416 -4.059 -12.104 1.00 96.50 111 SER A O 1
ATOM 875 N N . LEU A 1 112 ? -1.641 -3.925 -11.203 1.00 96.94 112 LEU A N 1
ATOM 876 C CA . LEU A 1 112 ? -1.924 -2.583 -11.714 1.00 96.94 112 LEU A CA 1
ATOM 877 C C . LEU A 1 112 ? -0.957 -1.546 -11.123 1.00 96.94 112 LEU A C 1
ATOM 879 O O . LEU A 1 112 ? -0.369 -0.763 -11.865 1.00 96.94 112 LEU A O 1
ATOM 883 N N . LEU A 1 113 ? -0.743 -1.565 -9.804 1.00 94.25 113 LEU A N 1
ATOM 884 C CA . LEU A 1 113 ? 0.114 -0.593 -9.122 1.00 94.25 113 LEU A CA 1
ATOM 885 C C . LEU A 1 113 ? 1.590 -0.770 -9.495 1.00 94.25 113 LEU A C 1
ATOM 887 O O . LEU A 1 113 ? 2.273 0.207 -9.797 1.00 94.25 113 LEU A O 1
ATOM 891 N N . GLY A 1 114 ? 2.076 -2.011 -9.516 1.00 94.19 114 GLY A N 1
ATOM 892 C CA . GLY A 1 114 ? 3.430 -2.335 -9.950 1.00 94.19 114 GLY A CA 1
ATOM 893 C C . GLY A 1 114 ? 3.644 -2.018 -11.428 1.00 94.19 114 GLY A C 1
ATOM 894 O O . GLY A 1 114 ? 4.665 -1.431 -11.773 1.00 94.19 114 GLY A O 1
ATOM 895 N N . GLY A 1 115 ? 2.658 -2.298 -12.286 1.00 95.56 115 GLY A N 1
ATOM 896 C CA . GLY A 1 115 ? 2.676 -1.909 -13.696 1.00 95.56 115 GLY A CA 1
ATOM 897 C C . GLY A 1 115 ? 2.821 -0.398 -13.879 1.00 95.56 115 GLY A C 1
ATOM 898 O O . GLY A 1 115 ? 3.705 0.043 -14.610 1.00 95.56 115 GLY A O 1
ATOM 899 N N . ILE A 1 116 ? 2.034 0.403 -13.154 1.00 94.75 116 ILE A N 1
ATOM 900 C CA . ILE A 1 116 ? 2.170 1.868 -13.151 1.00 94.75 116 ILE A CA 1
ATOM 901 C C . ILE A 1 116 ? 3.571 2.287 -12.692 1.00 94.75 116 ILE A C 1
ATOM 903 O O . ILE A 1 116 ? 4.205 3.099 -13.362 1.00 94.75 116 ILE A O 1
ATOM 907 N N . GLY A 1 117 ? 4.093 1.700 -11.611 1.00 91.69 117 GLY A N 1
ATOM 908 C CA . GLY A 1 117 ? 5.447 1.989 -11.127 1.00 91.69 117 GLY A CA 1
ATOM 909 C C . GLY A 1 117 ? 6.540 1.699 -12.165 1.00 91.69 117 GLY A C 1
ATOM 910 O O . GLY A 1 117 ? 7.460 2.500 -12.338 1.00 91.69 117 GLY A O 1
ATOM 911 N N . LEU A 1 118 ? 6.419 0.595 -12.909 1.00 94.69 118 LEU A N 1
ATOM 912 C CA . LEU A 1 118 ? 7.334 0.267 -14.007 1.00 94.69 118 LEU A CA 1
ATOM 913 C C . LEU A 1 118 ? 7.209 1.267 -15.164 1.00 94.69 118 LEU A C 1
ATOM 915 O O . LEU A 1 118 ? 8.226 1.754 -15.661 1.00 94.69 118 LEU A O 1
ATOM 919 N N . LEU A 1 119 ? 5.981 1.617 -15.562 1.00 94.94 119 LEU A N 1
ATOM 920 C CA . LEU A 1 119 ? 5.723 2.583 -16.634 1.00 94.94 119 LEU A CA 1
ATOM 921 C C . LEU A 1 119 ? 6.253 3.983 -16.298 1.00 94.94 119 LEU A C 1
ATOM 923 O O . LEU A 1 119 ? 6.797 4.640 -17.184 1.00 94.94 119 LEU A O 1
ATOM 927 N N . MET A 1 120 ? 6.168 4.419 -15.035 1.00 92.06 120 MET A N 1
ATOM 928 C CA . MET A 1 120 ? 6.744 5.699 -14.594 1.00 92.06 120 MET A CA 1
ATOM 929 C C . MET A 1 120 ? 8.249 5.761 -14.861 1.00 92.06 120 MET A C 1
ATOM 931 O O . MET A 1 120 ? 8.763 6.782 -15.311 1.00 92.06 120 MET A O 1
ATOM 935 N N . LYS A 1 121 ? 8.961 4.656 -14.625 1.00 90.81 121 LYS A N 1
ATOM 936 C CA . LYS A 1 121 ? 10.398 4.580 -14.892 1.00 90.81 121 LYS A CA 1
ATOM 937 C C . LYS A 1 121 ? 10.709 4.501 -16.387 1.00 90.81 121 LYS A C 1
ATOM 939 O O . LYS A 1 121 ? 11.634 5.162 -16.848 1.00 90.81 121 LYS A O 1
ATOM 944 N N . ILE A 1 122 ? 9.928 3.739 -17.151 1.00 93.25 122 ILE A N 1
ATOM 945 C CA . ILE A 1 122 ? 10.099 3.624 -18.609 1.00 93.25 122 ILE A CA 1
ATOM 946 C C . ILE A 1 122 ? 9.896 4.983 -19.292 1.00 93.25 122 ILE A C 1
ATOM 948 O O . ILE A 1 122 ? 10.678 5.363 -20.162 1.00 93.25 122 ILE A O 1
ATOM 952 N N . PHE A 1 123 ? 8.880 5.740 -18.878 1.00 94.69 123 PHE A N 1
ATOM 953 C CA . PHE A 1 123 ? 8.534 7.023 -19.488 1.00 94.69 123 PHE A CA 1
ATOM 954 C C . PHE A 1 123 ? 9.111 8.240 -18.763 1.00 94.69 123 PHE A C 1
ATOM 956 O O . PHE A 1 123 ? 8.726 9.357 -19.088 1.00 94.69 123 PHE A O 1
ATOM 963 N N . GLN A 1 124 ? 10.067 8.072 -17.844 1.00 91.12 124 GLN A N 1
ATOM 964 C CA . GLN A 1 124 ? 10.586 9.167 -17.010 1.00 91.12 124 GLN A CA 1
ATOM 965 C C . GLN A 1 124 ? 11.103 10.386 -17.804 1.00 91.12 124 GLN A C 1
ATOM 967 O O . GLN A 1 124 ? 11.071 11.506 -17.303 1.00 91.12 124 GLN A O 1
ATOM 972 N N . HIS A 1 125 ? 11.555 10.184 -19.048 1.00 91.69 125 HIS A N 1
ATOM 973 C CA . HIS A 1 125 ? 12.052 11.245 -19.934 1.00 91.69 125 HIS A CA 1
ATOM 974 C C . HIS A 1 125 ? 10.988 11.819 -20.885 1.00 91.69 125 HIS A C 1
ATOM 976 O O . HIS A 1 125 ? 11.235 12.831 -21.536 1.00 91.69 125 HIS A O 1
ATOM 982 N N . ASN A 1 126 ? 9.806 11.203 -20.976 1.00 95.25 126 ASN A N 1
ATOM 983 C CA . ASN A 1 126 ? 8.691 11.691 -21.782 1.00 95.25 126 ASN A CA 1
ATOM 984 C C . ASN A 1 126 ? 7.636 12.316 -20.865 1.00 95.25 126 ASN A C 1
ATOM 986 O O . ASN A 1 126 ? 6.835 11.610 -20.256 1.00 95.25 126 ASN A O 1
ATOM 990 N N . VAL A 1 127 ? 7.624 13.650 -20.798 1.00 93.38 127 VAL A N 1
ATOM 991 C CA . VAL A 1 127 ? 6.741 14.412 -19.901 1.00 93.38 127 VAL A CA 1
ATOM 992 C C . VAL A 1 127 ? 5.271 14.044 -20.104 1.00 93.38 127 VAL A C 1
ATOM 994 O O . VA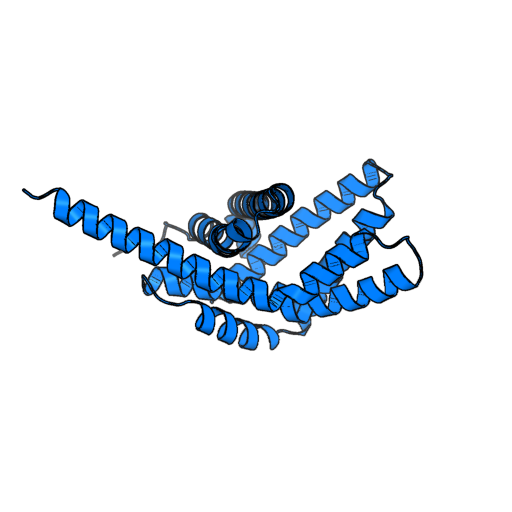L A 1 127 ? 4.583 13.768 -19.128 1.00 93.38 127 VAL A O 1
ATOM 997 N N . LEU A 1 128 ? 4.798 13.977 -21.352 1.00 95.06 128 LEU A N 1
ATOM 998 C CA . LEU A 1 128 ? 3.388 13.719 -21.656 1.00 95.06 128 LEU A CA 1
ATOM 999 C C . LEU A 1 128 ? 2.948 12.329 -21.176 1.00 95.06 128 LEU A C 1
ATOM 1001 O O . LEU A 1 128 ? 1.946 12.200 -20.470 1.00 95.06 128 LEU A O 1
ATOM 1005 N N . LEU A 1 129 ? 3.711 11.291 -21.535 1.00 94.75 129 LEU A N 1
ATOM 1006 C CA . LEU A 1 129 ? 3.401 9.916 -21.135 1.00 94.75 129 LEU A CA 1
ATOM 1007 C C . LEU A 1 129 ? 3.545 9.731 -19.624 1.00 94.75 129 LEU A C 1
ATOM 1009 O O . LEU A 1 129 ? 2.698 9.093 -19.003 1.00 94.75 129 LEU A O 1
ATOM 1013 N N . ASN A 1 130 ? 4.570 10.327 -19.017 1.00 92.50 130 ASN A N 1
ATOM 1014 C CA . ASN A 1 130 ? 4.769 10.245 -17.576 1.00 92.50 130 ASN A CA 1
ATOM 1015 C C . ASN A 1 130 ? 3.629 10.930 -16.808 1.00 92.50 130 ASN A C 1
ATOM 1017 O O . ASN A 1 130 ? 3.101 10.357 -15.859 1.00 92.50 130 ASN A O 1
ATOM 1021 N N . SER A 1 131 ? 3.181 12.112 -17.247 1.00 93.00 131 SER A N 1
ATOM 1022 C CA . SER A 1 131 ? 2.017 12.788 -16.662 1.00 93.00 131 SER A CA 1
ATOM 1023 C C . SER A 1 131 ? 0.758 11.926 -16.742 1.00 93.00 131 SER A C 1
ATOM 1025 O O . SER A 1 131 ? 0.051 11.797 -15.744 1.00 93.00 131 SER A O 1
ATOM 1027 N N . PHE A 1 132 ? 0.509 11.275 -17.883 1.00 94.62 132 PHE A N 1
ATOM 1028 C CA . PHE A 1 132 ? -0.630 10.368 -18.040 1.00 94.62 132 PHE A CA 1
ATOM 1029 C C . PHE A 1 132 ? -0.558 9.168 -17.083 1.00 94.62 132 PHE A C 1
ATOM 1031 O O . PHE A 1 132 ? -1.546 8.844 -16.418 1.00 94.62 132 PHE A O 1
ATOM 1038 N N . VAL A 1 133 ? 0.615 8.539 -16.959 1.00 95.31 133 VAL A N 1
ATOM 1039 C CA . VAL A 1 133 ? 0.835 7.424 -16.024 1.00 95.31 133 VAL A CA 1
ATOM 1040 C C . VAL A 1 133 ? 0.636 7.868 -14.573 1.00 95.31 133 VAL A C 1
ATOM 1042 O O . VAL A 1 133 ? -0.002 7.150 -13.805 1.00 95.31 133 VAL A O 1
ATOM 1045 N N . ILE A 1 134 ? 1.108 9.060 -14.198 1.00 92.31 134 ILE A N 1
ATOM 1046 C CA . ILE A 1 134 ? 0.902 9.625 -12.857 1.00 92.31 134 ILE A CA 1
ATOM 1047 C C . ILE A 1 134 ? -0.589 9.843 -12.578 1.00 92.31 134 ILE A C 1
ATOM 1049 O O . ILE A 1 134 ? -1.063 9.469 -11.505 1.00 92.31 134 ILE A O 1
ATOM 1053 N N . THR A 1 135 ? -1.349 10.400 -13.527 1.00 93.25 135 THR A N 1
ATOM 1054 C CA . THR A 1 135 ? -2.799 10.595 -13.365 1.00 93.25 135 THR A CA 1
ATOM 1055 C C . THR A 1 135 ? -3.516 9.267 -13.122 1.00 93.25 135 THR A C 1
ATOM 1057 O O . THR A 1 135 ? -4.295 9.157 -12.173 1.00 93.25 135 THR A O 1
ATOM 1060 N N . TRP A 1 136 ? -3.207 8.235 -13.911 1.00 94.19 136 TRP A N 1
ATOM 1061 C CA . TRP A 1 136 ? -3.737 6.889 -13.680 1.00 94.19 136 TRP A CA 1
ATOM 1062 C C . TRP A 1 136 ? -3.284 6.293 -12.348 1.00 94.19 136 TRP A C 1
ATOM 1064 O O . TRP A 1 136 ? -4.078 5.641 -11.673 1.00 94.19 136 TRP A O 1
ATOM 1074 N N . GLY A 1 137 ? -2.047 6.564 -11.930 1.00 93.00 137 GLY A N 1
ATOM 1075 C CA . GLY A 1 137 ? -1.526 6.169 -10.624 1.00 93.00 137 GLY A CA 1
ATOM 1076 C C . GLY A 1 137 ? -2.328 6.763 -9.473 1.00 93.00 137 GLY A C 1
ATOM 1077 O O . GLY A 1 137 ? -2.693 6.043 -8.547 1.00 93.00 137 GLY A O 1
ATOM 1078 N N . ILE A 1 138 ? -2.675 8.049 -9.553 1.00 91.38 138 ILE A N 1
ATOM 1079 C CA . ILE A 1 138 ? -3.502 8.724 -8.542 1.00 91.38 138 ILE A CA 1
ATOM 1080 C C . ILE A 1 138 ? -4.907 8.113 -8.495 1.00 91.38 138 ILE A C 1
ATOM 1082 O O . ILE A 1 138 ? -5.403 7.819 -7.407 1.00 91.38 138 ILE A O 1
ATOM 1086 N N . ILE A 1 139 ? -5.535 7.873 -9.650 1.00 93.06 139 ILE A N 1
ATOM 1087 C CA . ILE A 1 139 ? -6.864 7.240 -9.718 1.00 93.06 139 ILE A CA 1
ATOM 1088 C C . ILE A 1 139 ? -6.817 5.817 -9.144 1.00 93.06 139 ILE A C 1
ATOM 1090 O O . ILE A 1 139 ? -7.702 5.418 -8.389 1.00 93.06 139 ILE A O 1
ATOM 1094 N N . LEU A 1 140 ? -5.773 5.046 -9.448 1.00 94.19 140 LEU A N 1
ATOM 1095 C CA . LEU A 1 140 ? -5.620 3.702 -8.902 1.00 94.19 140 LEU A CA 1
ATOM 1096 C C . LEU A 1 140 ? -5.405 3.727 -7.382 1.00 94.19 140 LEU A C 1
ATOM 1098 O O . LEU A 1 140 ? -6.025 2.941 -6.668 1.00 94.19 140 LEU A O 1
ATOM 1102 N N . LEU A 1 141 ? -4.569 4.636 -6.872 1.00 91.38 141 LEU A N 1
ATOM 1103 C CA . LEU A 1 141 ? -4.373 4.813 -5.430 1.00 91.38 141 LEU A CA 1
ATOM 1104 C C . LEU A 1 141 ? -5.679 5.186 -4.729 1.00 91.38 141 LEU A C 1
ATOM 1106 O O . LEU A 1 141 ? -5.971 4.648 -3.664 1.00 91.38 141 LEU A O 1
ATOM 1110 N N . MET A 1 142 ? -6.489 6.039 -5.353 1.00 92.19 142 MET A N 1
ATOM 1111 C CA . MET A 1 142 ? -7.824 6.393 -4.882 1.00 92.19 142 MET A CA 1
ATOM 1112 C C . MET A 1 142 ? -8.706 5.139 -4.727 1.00 92.19 142 MET A C 1
ATOM 1114 O O . MET A 1 142 ? -9.286 4.912 -3.666 1.00 92.19 142 MET A O 1
ATOM 1118 N N . VAL A 1 143 ? -8.740 4.263 -5.736 1.00 93.56 143 VAL A N 1
ATOM 1119 C CA . VAL A 1 143 ? -9.467 2.980 -5.669 1.00 93.56 143 VAL A CA 1
ATOM 1120 C C . VAL A 1 143 ? -8.916 2.068 -4.565 1.00 93.56 143 VAL A C 1
ATOM 1122 O O . VAL A 1 143 ? -9.685 1.482 -3.801 1.00 93.56 143 VAL A O 1
ATOM 1125 N N . ILE A 1 144 ? -7.591 1.955 -4.451 1.00 93.06 144 ILE A N 1
ATOM 1126 C CA . ILE A 1 144 ? -6.925 1.109 -3.452 1.00 93.06 144 ILE A CA 1
ATOM 1127 C C . ILE A 1 144 ? -7.247 1.583 -2.031 1.00 93.06 144 ILE A C 1
ATOM 1129 O O . ILE A 1 144 ? -7.590 0.761 -1.180 1.00 93.06 144 ILE A O 1
ATOM 1133 N N . ILE A 1 145 ? -7.178 2.892 -1.778 1.00 90.38 145 ILE A N 1
ATOM 1134 C CA . ILE A 1 145 ? -7.503 3.490 -0.478 1.00 90.38 145 ILE A CA 1
ATOM 1135 C C . ILE A 1 145 ? -8.981 3.263 -0.145 1.00 90.38 145 ILE A C 1
ATOM 1137 O O . ILE A 1 145 ? -9.286 2.850 0.971 1.00 90.38 145 ILE A O 1
ATOM 1141 N N . ALA A 1 146 ? -9.889 3.463 -1.107 1.00 90.69 146 ALA A N 1
ATOM 1142 C CA . ALA A 1 146 ? -11.319 3.207 -0.926 1.00 90.69 146 ALA A CA 1
ATOM 1143 C C . ALA A 1 146 ? -11.592 1.749 -0.527 1.00 90.69 146 ALA A C 1
ATOM 1145 O O . ALA A 1 146 ? -12.276 1.476 0.458 1.00 90.69 146 ALA A O 1
ATOM 1146 N N . ASN A 1 147 ? -11.005 0.810 -1.270 1.00 91.56 147 ASN A N 1
ATOM 1147 C CA . ASN A 1 147 ? -11.147 -0.622 -1.035 1.00 91.56 147 ASN A CA 1
ATOM 1148 C C . ASN A 1 147 ? -10.573 -1.039 0.328 1.00 91.56 147 ASN A C 1
ATOM 1150 O O . ASN A 1 147 ? -11.202 -1.799 1.061 1.00 91.56 147 ASN A O 1
ATOM 1154 N N . ALA A 1 148 ? -9.388 -0.531 0.679 1.00 89.88 148 ALA A N 1
ATOM 1155 C CA . ALA A 1 148 ? -8.748 -0.811 1.959 1.00 89.88 148 ALA A CA 1
ATOM 1156 C C . ALA A 1 148 ? -9.543 -0.225 3.137 1.00 89.88 148 ALA A C 1
ATOM 1158 O O . ALA A 1 148 ? -9.651 -0.881 4.170 1.00 89.88 148 ALA A O 1
ATOM 1159 N N . TYR A 1 149 ? -10.134 0.964 2.971 1.00 88.69 149 TYR A N 1
ATOM 1160 C CA . TYR A 1 149 ? -11.024 1.576 3.957 1.00 88.69 149 TYR A CA 1
ATOM 1161 C C . TYR A 1 149 ? -12.288 0.737 4.171 1.00 88.69 149 TYR A C 1
ATOM 1163 O O . TYR A 1 149 ? -12.546 0.325 5.296 1.00 88.69 149 TYR A O 1
ATOM 1171 N N . LEU A 1 150 ? -13.036 0.411 3.108 1.00 89.25 150 LEU A N 1
ATOM 1172 C CA . LEU A 1 150 ? -14.283 -0.361 3.218 1.00 89.25 150 LEU A CA 1
ATOM 1173 C C . LEU A 1 150 ? -14.059 -1.721 3.888 1.00 89.25 150 LEU A C 1
ATOM 1175 O O . LEU A 1 150 ? -14.787 -2.097 4.806 1.00 89.25 150 LEU A O 1
ATOM 1179 N N . LYS A 1 151 ? -12.999 -2.426 3.481 1.00 87.25 151 LYS A N 1
ATOM 1180 C CA . LYS A 1 151 ? -12.624 -3.716 4.071 1.00 87.25 151 LYS A CA 1
ATOM 1181 C C . LYS A 1 151 ? -12.116 -3.580 5.500 1.00 87.25 151 LYS A C 1
ATOM 1183 O O . LYS A 1 151 ? -12.465 -4.394 6.348 1.00 87.25 151 LYS A O 1
ATOM 1188 N N . GLY A 1 152 ? -11.297 -2.567 5.774 1.00 82.62 152 GLY A N 1
ATOM 1189 C CA . GLY A 1 152 ? -10.751 -2.317 7.105 1.00 82.62 152 GLY A CA 1
ATOM 1190 C C . GLY A 1 152 ? -11.839 -1.952 8.113 1.00 82.62 152 GLY A C 1
ATOM 1191 O O . GLY A 1 152 ? -11.854 -2.489 9.215 1.00 82.62 152 GLY A O 1
ATOM 1192 N N . SER A 1 153 ? -12.797 -1.124 7.704 1.00 82.44 153 SER A N 1
ATOM 1193 C CA . SER A 1 153 ? -13.938 -0.668 8.510 1.00 82.44 153 SER A CA 1
ATOM 1194 C C . SER A 1 153 ? -15.153 -1.599 8.462 1.00 82.44 153 SER A C 1
ATOM 1196 O O . SER A 1 153 ? -16.196 -1.250 9.004 1.00 82.44 153 SER A O 1
ATOM 1198 N N . HIS A 1 154 ? -15.042 -2.759 7.802 1.00 79.88 154 HIS A N 1
ATOM 1199 C CA . HIS A 1 154 ? -16.094 -3.782 7.723 1.00 79.88 154 HIS A CA 1
ATOM 1200 C C . HIS A 1 154 ? -17.437 -3.230 7.197 1.00 79.88 154 HIS A C 1
ATOM 1202 O O . HIS A 1 154 ? -18.508 -3.660 7.617 1.00 79.88 154 HIS A O 1
ATOM 1208 N N . GLN A 1 155 ? -17.389 -2.259 6.278 1.00 77.44 155 GLN A N 1
ATOM 1209 C CA . GLN A 1 155 ? -18.583 -1.694 5.651 1.00 77.44 155 GLN A CA 1
ATOM 1210 C C . GLN A 1 155 ? -18.960 -2.513 4.415 1.00 77.44 155 GLN A C 1
ATOM 1212 O O . GLN A 1 155 ? -18.167 -2.628 3.483 1.00 77.44 155 GLN A O 1
ATOM 1217 N N . GLU A 1 156 ? -20.192 -3.020 4.363 1.00 74.38 156 GLU A N 1
ATOM 1218 C CA . GLU A 1 156 ? -20.711 -3.819 3.237 1.00 74.38 156 GLU A CA 1
ATOM 1219 C C . GLU A 1 156 ? -21.169 -2.971 2.031 1.00 74.38 156 GLU A C 1
ATOM 1221 O O . GLU A 1 156 ? -22.048 -3.362 1.267 1.00 74.38 156 GLU A O 1
ATOM 1226 N N . GLN A 1 157 ? -20.602 -1.778 1.849 1.00 79.50 157 GLN A N 1
ATOM 1227 C CA . GLN A 1 157 ? -20.965 -0.906 0.731 1.00 79.50 157 GLN A CA 1
ATOM 1228 C C . GLN A 1 157 ? -20.238 -1.310 -0.553 1.00 79.50 157 GLN A C 1
ATOM 1230 O O . GLN A 1 157 ? -19.052 -1.645 -0.534 1.00 79.50 157 GLN A O 1
ATOM 1235 N N . ASP A 1 158 ? -20.933 -1.204 -1.688 1.00 87.56 158 ASP A N 1
ATOM 1236 C CA . ASP A 1 158 ? -20.316 -1.364 -3.003 1.00 87.56 158 ASP A CA 1
ATOM 1237 C C . ASP A 1 158 ? -19.247 -0.281 -3.244 1.00 87.56 158 ASP A C 1
ATOM 1239 O O . ASP A 1 158 ? -19.468 0.913 -3.009 1.00 87.56 158 ASP A O 1
ATOM 1243 N N . LEU A 1 159 ? -18.080 -0.697 -3.746 1.00 85.62 159 LEU A N 1
ATOM 1244 C CA . LEU A 1 159 ? -16.923 0.173 -3.973 1.00 85.62 159 LEU A CA 1
ATOM 1245 C C . LEU A 1 159 ? -17.253 1.337 -4.922 1.00 85.62 159 LEU A C 1
ATOM 1247 O O . LEU A 1 159 ? -16.875 2.482 -4.659 1.00 85.62 159 LEU A O 1
ATOM 1251 N N . ILE A 1 160 ? -17.955 1.063 -6.023 1.00 87.25 160 ILE A N 1
ATOM 1252 C CA . ILE A 1 160 ? -18.264 2.070 -7.044 1.00 87.25 160 ILE A CA 1
ATOM 1253 C C . ILE A 1 160 ? -19.260 3.077 -6.469 1.00 87.25 160 ILE A C 1
ATOM 1255 O O . ILE A 1 160 ? -19.102 4.290 -6.654 1.00 87.25 160 ILE A O 1
ATOM 1259 N N . GLN A 1 161 ? -20.265 2.597 -5.735 1.00 86.00 161 GLN A N 1
ATOM 1260 C CA . GLN A 1 161 ? -21.234 3.460 -5.060 1.00 86.00 161 GLN A CA 1
ATOM 1261 C C . GLN A 1 161 ? -20.576 4.338 -3.980 1.00 86.00 161 GLN A C 1
ATOM 1263 O O . GLN A 1 161 ? -20.870 5.538 -3.883 1.00 86.00 161 GLN A O 1
ATOM 1268 N N . PHE A 1 162 ? -19.640 3.782 -3.210 1.00 86.50 162 PHE A N 1
ATOM 1269 C CA . PHE A 1 162 ? -18.873 4.523 -2.209 1.00 86.50 162 PHE A CA 1
ATOM 1270 C C . PHE A 1 162 ? -18.014 5.624 -2.845 1.00 86.50 162 PHE A C 1
ATOM 1272 O O . PHE A 1 162 ? -18.060 6.784 -2.425 1.00 86.50 162 PHE A O 1
ATOM 1279 N N . MET A 1 163 ? -17.286 5.297 -3.914 1.00 88.00 163 MET A N 1
ATOM 1280 C CA . MET A 1 163 ? -16.449 6.266 -4.625 1.00 88.00 163 MET A CA 1
ATOM 1281 C C . MET A 1 163 ? -17.266 7.415 -5.220 1.00 88.00 163 MET A C 1
ATOM 1283 O O . MET A 1 163 ? -16.857 8.570 -5.111 1.00 88.00 163 MET A O 1
ATOM 1287 N N . LYS A 1 164 ? -18.437 7.128 -5.803 1.00 86.31 164 LYS A N 1
ATOM 1288 C CA . LYS A 1 164 ? -19.329 8.165 -6.349 1.00 86.31 164 LYS A CA 1
ATOM 1289 C C . LYS A 1 164 ? -19.834 9.117 -5.266 1.00 86.31 164 LYS A C 1
ATOM 1291 O O . LYS A 1 164 ? -19.871 10.325 -5.481 1.00 86.31 164 LYS A O 1
ATOM 1296 N N . SER A 1 165 ? -20.196 8.586 -4.100 1.00 84.81 165 SER A N 1
ATOM 1297 C CA . SER A 1 165 ? -20.747 9.383 -2.997 1.00 84.81 165 SER A CA 1
ATOM 1298 C C . SER A 1 165 ? -19.692 10.192 -2.230 1.00 84.81 165 SER A C 1
ATOM 1300 O O . SER A 1 165 ? -20.025 11.227 -1.653 1.00 84.81 165 SER A O 1
ATOM 1302 N N . HIS A 1 166 ? -18.423 9.769 -2.248 1.00 82.94 166 HIS A N 1
ATOM 1303 C CA . HIS A 1 166 ? -17.345 10.386 -1.463 1.00 82.94 166 HIS A CA 1
ATOM 1304 C C . HIS A 1 166 ? -16.166 10.906 -2.304 1.00 82.94 166 HIS A C 1
ATOM 1306 O O . HIS A 1 166 ? -15.112 11.211 -1.742 1.00 82.94 166 HIS A O 1
ATOM 1312 N N . LEU A 1 167 ? -16.346 11.074 -3.621 1.00 83.12 167 LEU A N 1
ATOM 1313 C CA . LEU A 1 167 ? -15.292 11.382 -4.600 1.00 83.12 167 LEU A CA 1
ATOM 1314 C C . LEU A 1 167 ? -14.311 12.470 -4.133 1.00 83.12 167 LEU A C 1
ATOM 1316 O O . LEU A 1 167 ? -13.107 12.236 -4.073 1.00 83.12 167 LEU A O 1
ATOM 1320 N N . PHE A 1 168 ? -14.818 13.644 -3.746 1.00 84.19 168 PHE A N 1
ATOM 1321 C CA . PHE A 1 168 ? -13.969 14.770 -3.340 1.00 84.19 168 PHE A CA 1
ATOM 1322 C C . PHE A 1 168 ? -13.174 14.484 -2.058 1.00 84.19 168 PHE A C 1
ATOM 1324 O O . PHE A 1 168 ? -11.993 14.813 -1.958 1.00 84.19 168 PHE A O 1
ATOM 1331 N N . ARG A 1 169 ? -13.802 13.828 -1.074 1.00 83.62 169 ARG A N 1
ATOM 1332 C CA . ARG A 1 169 ? -13.135 13.482 0.191 1.00 83.62 169 ARG A CA 1
ATOM 1333 C C . ARG A 1 169 ? -12.062 12.423 -0.022 1.00 83.62 169 ARG A C 1
ATOM 1335 O O . ARG A 1 169 ? -11.024 12.459 0.632 1.00 83.62 169 ARG A O 1
ATOM 1342 N N . LEU A 1 170 ? -12.305 11.515 -0.959 1.00 86.00 170 LEU A N 1
ATOM 1343 C CA . LEU A 1 170 ? -11.394 10.436 -1.299 1.00 86.00 170 LEU A CA 1
ATOM 1344 C C . LEU A 1 170 ? -10.204 10.949 -2.124 1.00 86.00 170 LEU A C 1
ATOM 1346 O O . LEU A 1 170 ? -9.073 10.534 -1.882 1.00 86.00 170 LEU A O 1
ATOM 1350 N N . LEU A 1 171 ? -10.419 11.941 -2.993 1.00 87.19 171 LEU A N 1
ATOM 1351 C CA . LEU A 1 171 ? -9.337 12.665 -3.664 1.00 87.19 171 LEU A CA 1
ATOM 1352 C C . LEU A 1 171 ? -8.440 13.384 -2.645 1.00 87.19 171 LEU A C 1
ATOM 1354 O O . LEU A 1 171 ? -7.220 13.242 -2.687 1.00 87.19 171 LEU A O 1
ATOM 1358 N N . LEU A 1 172 ? -9.039 14.104 -1.691 1.00 84.75 172 LEU A N 1
ATOM 1359 C CA . LEU A 1 172 ? -8.297 14.818 -0.648 1.00 84.75 172 LEU A CA 1
ATOM 1360 C C . LEU A 1 172 ? -7.508 13.864 0.262 1.00 84.75 172 LEU A C 1
ATOM 1362 O O . LEU A 1 172 ? -6.351 14.128 0.594 1.00 84.75 172 LEU A O 1
ATOM 1366 N N . SER A 1 173 ? -8.120 12.739 0.635 1.00 82.12 173 SER A N 1
ATOM 1367 C CA . SER A 1 173 ? -7.467 11.653 1.371 1.00 82.12 173 SER A CA 1
ATOM 1368 C C . SER A 1 173 ? -6.272 11.096 0.592 1.00 82.12 173 SER A C 1
ATOM 1370 O O . SER A 1 173 ? -5.172 11.021 1.138 1.00 82.12 173 SER A O 1
ATOM 1372 N N . THR A 1 174 ? -6.451 10.799 -0.696 1.00 85.62 174 THR A N 1
ATOM 1373 C CA . THR A 1 174 ? -5.387 10.269 -1.562 1.00 85.62 174 THR A CA 1
ATOM 1374 C C . THR A 1 174 ? -4.229 11.255 -1.677 1.00 85.62 174 THR A C 1
ATOM 1376 O O . THR A 1 174 ? -3.072 10.869 -1.523 1.00 85.62 174 THR A O 1
ATOM 1379 N N . LEU A 1 175 ? -4.521 12.543 -1.871 1.00 86.75 175 LEU A N 1
ATOM 1380 C CA . LEU A 1 175 ? -3.496 13.581 -1.931 1.00 86.75 175 LEU A CA 1
ATOM 1381 C C . LEU A 1 175 ? -2.742 13.698 -0.601 1.00 86.75 175 LEU A C 1
ATOM 1383 O O . LEU A 1 175 ? -1.518 13.785 -0.594 1.00 86.75 175 LEU A O 1
ATOM 1387 N N . THR A 1 176 ? -3.457 13.628 0.523 1.00 84.75 176 THR A N 1
ATOM 1388 C CA . THR A 1 176 ? -2.844 13.633 1.860 1.00 84.75 176 THR A CA 1
ATOM 1389 C C . THR A 1 176 ? -1.932 12.420 2.050 1.00 84.75 176 THR A C 1
ATOM 1391 O O . THR A 1 176 ? -0.829 12.556 2.574 1.00 84.75 176 THR A O 1
ATOM 1394 N N . PHE A 1 177 ? -2.354 11.240 1.589 1.00 81.56 177 PHE A N 1
ATOM 1395 C CA . PHE A 1 177 ? -1.557 10.011 1.604 1.00 81.56 177 PHE A CA 1
ATOM 1396 C C . PHE A 1 177 ? -0.264 10.162 0.797 1.00 81.56 177 PHE A C 1
ATOM 1398 O O . PHE A 1 177 ? 0.818 9.898 1.320 1.00 81.56 177 PHE A O 1
ATOM 1405 N N . VAL A 1 178 ? -0.356 10.667 -0.437 1.00 83.56 178 VAL A N 1
ATOM 1406 C CA . VAL A 1 178 ? 0.815 10.909 -1.294 1.00 83.56 178 VAL A CA 1
ATOM 1407 C C . VAL A 1 178 ? 1.756 11.936 -0.662 1.00 83.56 178 VAL A C 1
ATOM 1409 O O . VAL A 1 178 ? 2.951 11.673 -0.553 1.00 83.56 178 VAL A O 1
ATOM 1412 N N . VAL A 1 179 ? 1.239 13.076 -0.196 1.00 83.38 179 VAL A N 1
ATOM 1413 C CA . VAL A 1 179 ? 2.054 14.138 0.415 1.00 83.38 179 VAL A CA 1
ATOM 1414 C C . VAL A 1 179 ? 2.779 13.633 1.662 1.00 83.38 179 VAL A C 1
ATOM 1416 O O . VAL A 1 179 ? 3.978 13.865 1.790 1.00 83.38 179 VAL A O 1
ATOM 1419 N N . LEU A 1 180 ? 2.103 12.898 2.552 1.00 79.56 180 LEU A N 1
ATOM 1420 C CA . LEU A 1 180 ? 2.740 12.342 3.751 1.00 79.56 180 LEU A CA 1
ATOM 1421 C C . LEU A 1 180 ? 3.850 11.343 3.398 1.00 79.56 180 LEU A C 1
ATOM 1423 O O . LEU A 1 180 ? 4.922 11.389 4.001 1.00 79.56 180 LEU A O 1
ATOM 1427 N N . ILE A 1 181 ? 3.647 10.487 2.393 1.00 76.06 181 ILE A N 1
ATOM 1428 C CA . ILE A 1 181 ? 4.696 9.573 1.920 1.00 76.06 181 ILE A CA 1
ATOM 1429 C C . ILE A 1 181 ? 5.877 10.343 1.312 1.00 76.06 181 ILE A C 1
ATOM 1431 O O . ILE A 1 181 ? 7.027 10.035 1.628 1.00 76.06 181 ILE A O 1
ATOM 1435 N N . LEU A 1 182 ? 5.620 11.360 0.483 1.00 75.50 182 LEU A N 1
ATOM 1436 C CA . LEU A 1 182 ? 6.669 12.166 -0.155 1.00 75.50 182 LEU A CA 1
ATOM 1437 C C . LEU A 1 182 ? 7.499 12.951 0.864 1.00 75.50 182 LEU A C 1
ATOM 1439 O O . LEU A 1 182 ? 8.727 12.946 0.788 1.00 75.50 182 LEU A O 1
ATOM 1443 N N . ILE A 1 183 ? 6.839 13.579 1.841 1.00 73.38 183 ILE A N 1
ATOM 1444 C CA . ILE A 1 183 ? 7.494 14.271 2.959 1.00 73.38 183 ILE A CA 1
ATOM 1445 C C . ILE A 1 183 ? 8.418 13.294 3.694 1.00 73.38 183 ILE A C 1
ATOM 1447 O O . ILE A 1 183 ? 9.579 13.613 3.945 1.00 73.38 183 ILE A O 1
ATOM 1451 N N . ASN A 1 184 ? 7.950 12.074 3.967 1.00 69.12 184 ASN A N 1
ATOM 1452 C CA . ASN A 1 184 ? 8.777 11.054 4.610 1.00 69.12 184 ASN A CA 1
ATOM 1453 C C . ASN A 1 184 ? 9.988 10.634 3.761 1.00 69.12 184 ASN A C 1
ATOM 1455 O O . ASN A 1 184 ? 11.072 10.434 4.311 1.00 69.12 184 ASN A O 1
ATOM 1459 N N . GLY A 1 185 ? 9.837 10.539 2.437 1.00 63.75 185 GLY A N 1
ATOM 1460 C CA . GLY A 1 185 ? 10.949 10.262 1.524 1.00 63.75 185 GLY A CA 1
ATOM 1461 C C . GLY A 1 185 ? 11.992 11.385 1.487 1.00 63.75 185 GLY A C 1
ATOM 1462 O O . GLY A 1 185 ? 13.193 11.113 1.513 1.00 63.75 185 GLY A O 1
ATOM 1463 N N . PHE A 1 186 ? 11.548 12.646 1.480 1.00 63.09 186 PHE A N 1
ATOM 1464 C CA . PHE A 1 186 ? 12.428 13.816 1.409 1.00 63.09 186 PHE A CA 1
ATOM 1465 C C . PHE A 1 186 ? 13.205 14.050 2.704 1.00 63.09 186 PHE A C 1
ATOM 1467 O O . PHE A 1 186 ? 14.407 14.311 2.670 1.00 63.09 186 PHE A O 1
ATOM 1474 N N . LEU A 1 187 ? 12.537 13.923 3.853 1.00 58.41 187 LEU A N 1
ATOM 1475 C CA . LEU A 1 187 ? 13.168 14.215 5.134 1.00 58.41 187 LEU A CA 1
ATOM 1476 C C . LEU A 1 187 ? 14.263 13.202 5.501 1.00 58.41 187 LEU A C 1
ATOM 1478 O O . LEU A 1 187 ? 15.072 13.516 6.362 1.00 58.41 187 LEU A O 1
ATOM 1482 N N . ARG A 1 188 ? 14.326 12.001 4.897 1.00 57.41 188 ARG A N 1
ATOM 1483 C CA . ARG A 1 188 ? 15.223 10.890 5.316 1.00 57.41 188 ARG A CA 1
ATOM 1484 C C . ARG A 1 188 ? 15.129 10.542 6.816 1.00 57.41 188 ARG A C 1
ATOM 1486 O O . ARG A 1 188 ? 15.926 9.756 7.325 1.00 57.41 188 ARG A O 1
ATOM 1493 N N . LEU A 1 189 ? 14.155 11.097 7.541 1.00 52.91 189 LEU A N 1
ATOM 1494 C CA . LEU A 1 189 ? 13.960 10.873 8.965 1.00 52.91 189 LEU A CA 1
ATOM 1495 C C . LEU A 1 189 ? 13.182 9.566 9.149 1.00 52.91 189 LEU A C 1
ATOM 1497 O O . LEU A 1 189 ? 11.950 9.550 9.128 1.00 52.91 189 LEU A O 1
ATOM 1501 N N . ALA A 1 190 ? 13.906 8.472 9.395 1.00 55.00 190 ALA A N 1
ATOM 1502 C CA . ALA A 1 190 ? 13.327 7.171 9.745 1.00 55.00 190 ALA A CA 1
ATOM 1503 C C . ALA A 1 190 ? 12.287 7.272 10.883 1.00 55.00 190 ALA A C 1
ATOM 1505 O O . ALA A 1 190 ? 11.274 6.581 10.872 1.00 55.00 190 ALA A O 1
ATOM 1506 N N . PHE A 1 191 ? 12.490 8.198 11.826 1.00 47.59 191 PHE A N 1
ATOM 1507 C CA . PHE A 1 191 ? 11.579 8.459 12.941 1.00 47.59 191 PHE A CA 1
ATOM 1508 C C . PHE A 1 191 ? 10.208 9.017 12.512 1.00 47.59 191 PHE A C 1
ATOM 1510 O O . PHE A 1 191 ? 9.178 8.607 13.040 1.00 47.59 191 PHE A O 1
ATOM 1517 N N . LEU A 1 192 ? 10.168 9.913 11.519 1.00 53.03 192 LEU A N 1
ATOM 1518 C CA . LEU A 1 192 ? 8.919 10.512 11.025 1.00 53.03 192 LEU A CA 1
ATOM 1519 C C . LEU A 1 192 ? 8.101 9.505 10.205 1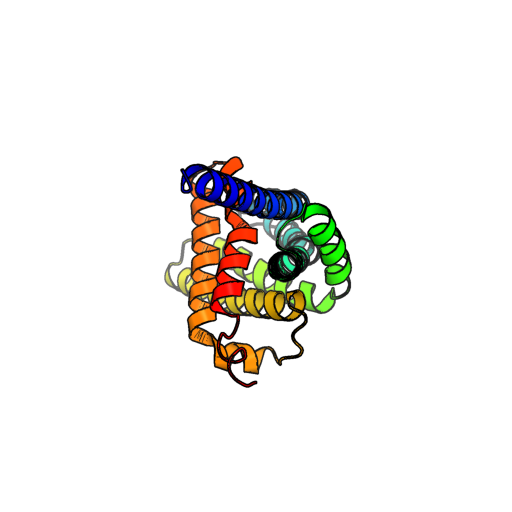.00 53.03 192 LEU A C 1
ATOM 1521 O O . LEU A 1 192 ? 6.873 9.456 10.321 1.00 53.03 192 LEU A O 1
ATOM 1525 N N . MET A 1 193 ? 8.803 8.624 9.485 1.00 53.06 193 MET A N 1
ATOM 1526 C CA . MET A 1 193 ? 8.227 7.487 8.768 1.00 53.06 193 MET A CA 1
ATOM 1527 C C . MET A 1 193 ? 7.459 6.544 9.714 1.00 53.06 193 MET A C 1
ATOM 1529 O O . MET A 1 193 ? 6.412 6.011 9.344 1.00 53.06 193 MET A O 1
ATOM 1533 N N . LEU A 1 194 ? 7.941 6.396 10.954 1.00 52.03 194 LEU A N 1
ATOM 1534 C CA . LEU A 1 194 ? 7.342 5.552 11.990 1.00 52.03 194 LEU A CA 1
ATOM 1535 C C . LEU A 1 194 ? 6.188 6.216 12.758 1.00 52.03 194 LEU A C 1
ATOM 1537 O O . LEU A 1 194 ? 5.431 5.514 13.415 1.00 52.03 194 LEU A O 1
ATOM 1541 N N . ILE A 1 195 ? 6.004 7.537 12.707 1.00 47.41 195 ILE A N 1
ATOM 1542 C CA . ILE A 1 195 ? 4.946 8.217 13.486 1.00 47.41 195 ILE A CA 1
ATOM 1543 C C . ILE A 1 195 ? 3.831 8.763 12.587 1.00 47.41 195 ILE A C 1
ATOM 1545 O O . ILE A 1 195 ? 2.657 8.650 12.939 1.00 47.41 195 ILE A O 1
ATOM 1549 N N . CYS A 1 196 ? 4.162 9.290 11.406 1.00 54.47 196 CYS A N 1
ATOM 1550 C CA . CYS A 1 196 ? 3.247 10.126 10.620 1.00 54.47 196 CYS A CA 1
ATOM 1551 C C . CYS A 1 196 ? 2.893 9.587 9.227 1.00 54.47 196 CYS A C 1
ATOM 1553 O O . CYS A 1 196 ? 2.250 10.305 8.466 1.00 54.47 196 CYS A O 1
ATOM 1555 N N . SER A 1 197 ? 3.306 8.374 8.850 1.00 68.12 197 SER A N 1
ATOM 1556 C CA . SER A 1 197 ? 3.166 7.943 7.453 1.00 68.12 197 SER A CA 1
ATOM 1557 C C . SER A 1 197 ? 1.799 7.314 7.153 1.00 68.12 197 SER A C 1
ATOM 1559 O O . SER A 1 197 ? 0.860 8.013 6.768 1.00 68.12 197 SER A O 1
ATOM 1561 N N . ILE A 1 198 ? 1.640 6.004 7.364 1.00 74.25 198 ILE A N 1
ATOM 1562 C CA . ILE A 1 198 ? 0.445 5.286 6.903 1.00 74.25 198 ILE A CA 1
ATOM 1563 C C . ILE A 1 198 ? -0.684 5.391 7.927 1.00 74.25 198 ILE A C 1
ATOM 1565 O O . ILE A 1 198 ? -1.818 5.664 7.543 1.00 74.25 198 ILE A O 1
ATOM 1569 N N . SER A 1 199 ? -0.403 5.229 9.223 1.00 70.69 199 SER A N 1
ATOM 1570 C CA . SER A 1 199 ? -1.438 5.275 10.265 1.00 70.69 199 SER A CA 1
ATOM 1571 C C . SER A 1 199 ? -2.062 6.663 10.404 1.00 70.69 199 SER A C 1
ATOM 1573 O O . SER A 1 199 ? -3.280 6.774 10.505 1.00 70.69 199 SER A O 1
ATOM 1575 N N . LEU A 1 200 ? -1.266 7.733 10.319 1.00 73.88 200 LEU A N 1
ATOM 1576 C CA . LEU A 1 200 ? -1.785 9.101 10.361 1.00 73.88 200 LEU A CA 1
ATOM 1577 C C . LEU A 1 200 ? -2.621 9.422 9.119 1.00 73.88 200 LEU A C 1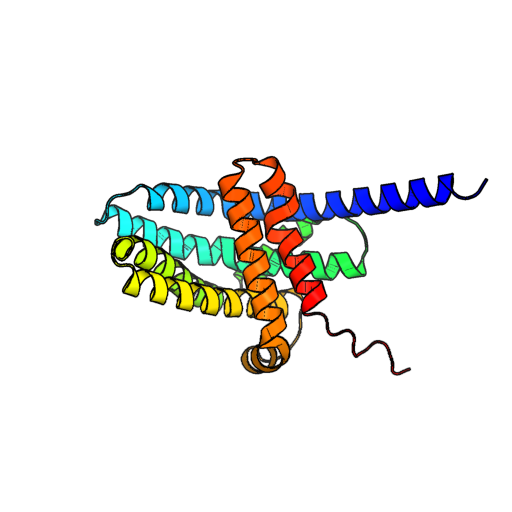
ATOM 1579 O O . LEU A 1 200 ? -3.706 9.991 9.240 1.00 73.88 200 LEU A O 1
ATOM 1583 N N . SER A 1 201 ? -2.157 9.019 7.933 1.00 74.56 201 SER A N 1
ATOM 1584 C CA . SER A 1 201 ? -2.946 9.189 6.716 1.00 74.56 201 SER A CA 1
ATOM 1585 C C . SER A 1 201 ? -4.245 8.380 6.760 1.00 74.56 201 SER A C 1
ATOM 1587 O O . SER A 1 201 ? -5.302 8.884 6.375 1.00 74.56 201 SER A O 1
ATOM 1589 N N . ALA A 1 202 ? -4.205 7.167 7.317 1.00 76.12 202 ALA A N 1
ATOM 1590 C CA . ALA A 1 202 ? -5.387 6.350 7.550 1.00 76.12 202 ALA A CA 1
ATOM 1591 C C . ALA A 1 202 ? -6.352 7.015 8.543 1.00 76.12 202 ALA A C 1
ATOM 1593 O O . ALA A 1 202 ? -7.543 7.046 8.264 1.00 76.12 202 ALA A O 1
ATOM 1594 N N . VAL A 1 203 ? -5.873 7.633 9.630 1.00 78.44 203 VAL A N 1
ATOM 1595 C CA . VAL A 1 203 ? -6.713 8.415 10.561 1.00 78.44 203 VAL A CA 1
ATOM 1596 C C . VAL A 1 203 ? -7.366 9.608 9.869 1.00 78.44 203 VAL A C 1
ATOM 1598 O O . VAL A 1 203 ? -8.564 9.832 10.035 1.00 78.44 203 VAL A O 1
ATOM 1601 N N . ILE A 1 204 ? -6.606 10.388 9.096 1.00 78.88 204 ILE A N 1
ATOM 1602 C CA . ILE A 1 204 ? -7.154 11.550 8.379 1.00 78.88 204 ILE A CA 1
ATOM 1603 C C . ILE A 1 204 ? -8.208 11.084 7.373 1.00 78.88 204 ILE A C 1
ATOM 1605 O O . ILE A 1 204 ? -9.314 11.618 7.339 1.00 78.88 204 ILE A O 1
ATOM 1609 N N . THR A 1 205 ? -7.893 10.040 6.611 1.00 75.81 205 THR A N 1
ATOM 1610 C CA . THR A 1 205 ? -8.810 9.406 5.661 1.00 75.81 205 THR A CA 1
ATOM 1611 C C . THR A 1 205 ? -10.072 8.916 6.357 1.00 75.81 205 THR A C 1
ATOM 1613 O O . THR A 1 205 ? -11.173 9.239 5.921 1.00 75.81 205 THR A O 1
ATOM 1616 N N . PHE A 1 206 ? -9.925 8.217 7.480 1.00 77.25 206 PHE A N 1
ATOM 1617 C CA . PHE A 1 206 ? -11.036 7.722 8.275 1.00 77.25 206 PHE A CA 1
ATOM 1618 C C . PHE A 1 206 ? -11.929 8.873 8.742 1.00 77.25 206 PHE A C 1
ATOM 1620 O O . PHE A 1 206 ? -13.134 8.825 8.535 1.00 77.25 206 PHE A O 1
ATOM 1627 N N . LYS A 1 207 ? -11.362 9.964 9.266 1.00 81.12 207 LYS A N 1
ATOM 1628 C CA . LYS A 1 207 ? -12.132 11.145 9.696 1.00 81.12 207 LYS A CA 1
ATOM 1629 C C . LYS A 1 207 ? -12.816 11.892 8.551 1.00 81.12 207 LYS A C 1
ATOM 1631 O O . LYS A 1 207 ? -13.890 12.454 8.759 1.00 81.12 207 LYS A O 1
ATOM 1636 N N . LEU A 1 208 ? -12.205 11.931 7.368 1.00 77.81 208 LEU A N 1
ATOM 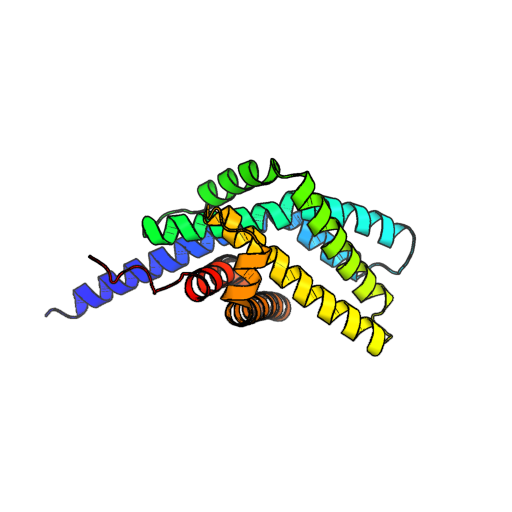1637 C CA . LEU A 1 208 ? -12.792 12.553 6.179 1.00 77.81 208 LEU A CA 1
ATOM 1638 C C . LEU A 1 208 ? -13.943 11.705 5.615 1.00 77.81 208 LEU A C 1
ATOM 1640 O O . LEU A 1 208 ? -14.978 12.245 5.214 1.00 77.81 208 LEU A O 1
ATOM 1644 N N . LEU A 1 209 ? -13.775 10.383 5.588 1.00 75.50 209 LEU A N 1
ATOM 1645 C CA . LEU A 1 209 ? -14.737 9.447 5.005 1.00 75.50 209 LEU A CA 1
ATOM 1646 C C . LEU A 1 209 ? -15.849 9.040 5.981 1.00 75.50 209 LEU A C 1
ATOM 1648 O O . LEU A 1 209 ? -16.966 8.786 5.535 1.00 75.50 209 LEU A O 1
ATOM 1652 N N . LYS A 1 210 ? -15.605 9.061 7.298 1.00 73.56 210 LYS A N 1
ATOM 1653 C CA . LYS A 1 210 ? -16.623 8.791 8.322 1.00 73.56 210 LYS A CA 1
ATOM 1654 C C . LYS A 1 210 ? -17.757 9.802 8.188 1.00 73.56 210 LYS A C 1
ATOM 1656 O O . LYS A 1 210 ? -17.601 11.010 8.393 1.00 73.56 210 LYS A O 1
ATOM 1661 N N . ASN A 1 211 ? -18.927 9.305 7.816 1.00 55.66 211 ASN A N 1
ATOM 1662 C CA . ASN A 1 211 ? -20.082 10.139 7.555 1.00 55.66 211 ASN A CA 1
ATOM 1663 C C . ASN A 1 211 ? -20.659 10.646 8.891 1.00 55.66 211 ASN A C 1
ATOM 1665 O O . ASN A 1 211 ? -21.294 9.898 9.624 1.00 55.66 211 ASN A O 1
ATOM 1669 N N . LYS A 1 212 ? -20.472 11.932 9.223 1.00 46.53 212 LYS A N 1
ATOM 1670 C CA . LYS A 1 212 ? -21.041 12.559 10.442 1.00 46.53 212 LYS A CA 1
ATOM 1671 C C . LYS A 1 212 ? -22.583 12.626 10.470 1.00 46.53 212 LYS A C 1
ATOM 1673 O O . LYS A 1 212 ? -23.142 13.175 11.412 1.00 46.53 212 LYS A O 1
ATOM 1678 N N . LYS A 1 213 ? -23.284 12.117 9.450 1.00 36.84 213 LYS A N 1
ATOM 1679 C CA . LYS A 1 213 ? -24.740 12.270 9.290 1.00 36.84 213 LYS A CA 1
ATOM 1680 C C . LYS A 1 213 ? -25.612 11.210 9.983 1.00 36.84 213 LYS A C 1
ATOM 1682 O O . LYS A 1 213 ? -26.822 11.311 9.863 1.00 36.84 213 LYS A O 1
ATOM 1687 N N . LEU A 1 214 ? -25.054 10.264 10.743 1.00 37.00 214 LEU A N 1
ATOM 1688 C CA . LEU A 1 214 ? -25.839 9.250 11.478 1.00 37.00 214 LEU A CA 1
ATOM 1689 C C . LEU A 1 214 ? -25.565 9.242 12.996 1.00 37.00 214 LEU A C 1
ATOM 1691 O O . LEU A 1 214 ? -25.480 8.190 13.610 1.00 37.00 214 LEU A O 1
ATOM 1695 N N . VAL A 1 215 ? -25.410 10.421 13.611 1.00 34.44 215 VAL A N 1
ATOM 1696 C CA . VAL A 1 215 ? -25.479 10.588 15.087 1.00 34.44 215 VAL A CA 1
ATOM 1697 C C . VAL A 1 215 ? -26.428 11.743 15.446 1.00 34.44 215 VAL A C 1
ATOM 1699 O O . VAL A 1 215 ? -26.184 12.540 16.345 1.00 34.44 215 VAL A O 1
ATOM 1702 N N . LYS A 1 216 ? -27.504 11.895 14.668 1.00 31.95 216 LYS A N 1
ATOM 1703 C CA . LYS A 1 216 ? -28.643 12.766 14.990 1.00 31.95 216 LYS A CA 1
ATOM 1704 C C . LYS A 1 216 ? -29.922 12.171 14.397 1.00 31.95 216 LYS A C 1
ATOM 1706 O O . LYS A 1 216 ? -30.491 12.712 13.457 1.00 31.95 216 LYS A O 1
ATOM 1711 N N . SER A 1 217 ? -30.328 11.034 14.939 1.00 31.66 217 SER A N 1
ATOM 1712 C CA . SER A 1 217 ? -31.717 10.573 14.939 1.00 31.66 217 SER A CA 1
ATOM 1713 C C . SER A 1 217 ? -31.822 9.438 15.951 1.00 31.66 217 SER A C 1
ATOM 1715 O O . SER A 1 217 ? -31.661 8.278 15.584 1.00 31.66 217 SER A O 1
ATOM 1717 N N . GLU A 1 218 ? -31.942 9.847 17.213 1.00 31.91 218 GLU A N 1
ATOM 1718 C CA . GLU A 1 218 ? -32.722 9.272 18.328 1.00 31.91 218 GLU A CA 1
ATOM 1719 C C . GLU A 1 218 ? -32.097 9.689 19.663 1.00 31.91 218 GLU A C 1
ATOM 1721 O O . GLU A 1 218 ? -30.900 9.407 19.896 1.00 31.91 218 GLU A O 1
#

Foldseek 3Di:
DPVVVVVVVVVVLVVQVLQQLLLLLVLLCVLCVVLVVLLVVLLPDDPDDVNVVSLVVSLVSQLLRPLQLLLQLLLLLLVCVVVSGDNSNVSSVVSSVVSNVVSVVSSVLSCLLSVLSSQCSVCVVPPVSNVVSVVVNLVSLLLSNLVSNCSSNVPPDDSVVLCVVQVVLSSVLSVLQVVQVVVCVVVVPPSSSSRCHSNVSSNSSCVSSVDPPPPPDD

Sequence (218 aa):
MTNGKKGKQTLIAAGNWVWSLFTANVAWFLINFTMILTVILLSHLPIGIPFFAIGLILIGMLAVFTLPSLTAVFAAVDRWEIEGSGTLFTTVFKNWLLALKQWQNNLIFASLLGGIGLLMKIFQHNVLLNSFVITWGIILLMVIIANAYLKGSHQEQDLIQFMKSHLFRLLLSTLTFVVLILINGFLRLAFLMLICSISLSAVITFKLLKNKKLVKSE

Secondary structure (DSSP, 8-state):
--HHHHHHHHHHHHHHHHHHHHHHHHHHHHHHHHHHHHHHHHHHSPSSHHHHHHHHHHHHHIIIIIHHHHHHHHHHHHHHHHH----THHHHHHHHHHHHTTHHHHHHHHHHHHHHHHHHHHTTT-HHHHHHHHHHHHHHHHHHHHHHHHHHTT----HHHHHHHHHHHHHHHHHHHHHHHHHHHHH--HHHHHHHSHHHHHHHHHHHHS-GGGSS--

Radius of gyration: 18.7 Å; chains: 1; bounding box: 52×39×63 Å